Protein AF-A0A397ATD0-F1 (afdb_monomer_lite)

Seque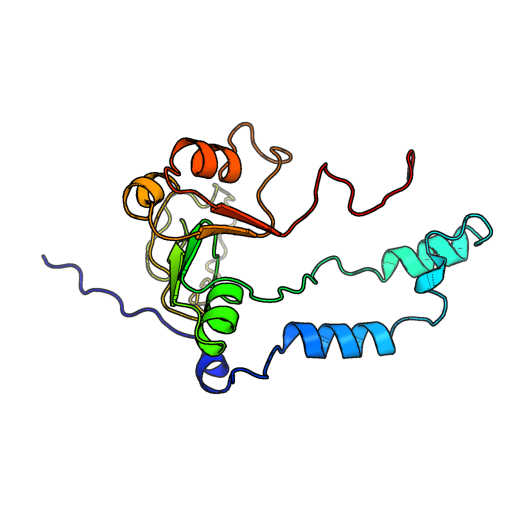nce (190 aa):
MTAAESKPKIFPESAKLTATCNPYLDFYRTFQKSQPKDMARLFDPDLDDDTREELFNLVDDKVAAVRSLLRSIVEIGAGTGYWGRLLQLRGVDVKCFDLHVPGEECDDAGEDDDDDEEVEPERMTWLDVEQGTPEVLSRFKKRTLLLCYPDDYEDSEESMAEACLNNYTGEYVIHIGELFGHTLCLPEPW

Foldseek 3Di:
DDDDPDDAFADPVLVVDALPDDPVVVVVVVLVVPQDPCLVCLVPPPDDPVVNVVSVVSDDPDDDDDDDPDAEEEEEQCQLVSVVSNCVNNNHHYAAEYQDGFPDDDPDPPPPPDPDPPPPPGDHHSDDYHYDALLCQLVVQVGEYEDAQWDDQPPHPDGSVVSNVVNHNHDHYHYHHDDPPDPDDDPDPD

Structure (mmCIF, N/CA/C/O backbone):
data_AF-A0A397ATD0-F1
#
_entry.id   AF-A0A397ATD0-F1
#
loop_
_atom_site.group_PDB
_atom_site.id
_atom_site.type_symbol
_atom_site.label_atom_id
_atom_site.label_alt_id
_atom_site.label_comp_id
_atom_site.label_asym_id
_atom_site.label_entity_id
_atom_site.label_seq_id
_atom_site.pdbx_PDB_ins_code
_atom_site.Cartn_x
_atom_site.Cartn_y
_atom_site.Cartn_z
_atom_site.occupancy
_atom_site.B_iso_or_equiv
_atom_site.auth_seq_id
_atom_site.auth_comp_id
_atom_site.auth_asym_id
_atom_site.auth_atom_id
_atom_site.pdbx_PDB_model_num
ATOM 1 N N . MET A 1 1 ? -9.513 27.167 20.352 1.00 34.16 1 MET A N 1
ATOM 2 C CA . MET A 1 1 ? -9.587 27.442 18.905 1.00 34.16 1 MET A CA 1
ATOM 3 C C . MET A 1 1 ? -9.771 26.097 18.239 1.00 34.16 1 MET A C 1
ATOM 5 O O . MET A 1 1 ? -8.938 25.232 18.450 1.00 34.16 1 MET A O 1
ATOM 9 N N . THR A 1 2 ? -10.907 25.856 17.593 1.00 36.44 2 THR A N 1
ATOM 10 C CA . THR A 1 2 ? -11.120 24.628 16.818 1.00 36.44 2 THR A CA 1
ATOM 11 C C . THR A 1 2 ? -10.290 24.751 15.551 1.00 36.44 2 THR A C 1
ATOM 13 O O . THR A 1 2 ? -10.584 25.633 14.742 1.00 36.44 2 THR A O 1
ATOM 16 N N . ALA A 1 3 ? -9.242 23.936 15.417 1.00 42.19 3 ALA A N 1
ATOM 17 C CA . ALA A 1 3 ? -8.583 23.736 14.134 1.00 42.19 3 ALA A CA 1
ATOM 18 C C . ALA A 1 3 ? -9.684 23.377 13.131 1.00 42.19 3 ALA A C 1
ATOM 20 O O . ALA A 1 3 ? -10.494 22.484 13.387 1.00 42.19 3 ALA A O 1
ATOM 21 N N . ALA A 1 4 ? -9.820 24.169 12.071 1.00 43.19 4 ALA A N 1
ATOM 22 C CA . ALA A 1 4 ? -10.727 23.811 10.999 1.00 43.19 4 ALA A CA 1
ATOM 23 C C . ALA A 1 4 ? -10.200 22.496 10.424 1.00 43.19 4 ALA A C 1
ATOM 25 O O . ALA A 1 4 ? -9.056 22.464 9.986 1.00 43.19 4 ALA A O 1
ATOM 26 N N . GLU A 1 5 ? -11.000 21.427 10.477 1.00 47.88 5 GLU A N 1
ATOM 27 C CA . GLU A 1 5 ? -10.686 20.172 9.795 1.00 47.88 5 GLU A CA 1
ATOM 28 C C . GLU A 1 5 ? -10.412 20.507 8.323 1.00 47.88 5 GLU A C 1
ATOM 30 O O . GLU A 1 5 ? -11.325 20.852 7.560 1.00 47.88 5 GLU A O 1
ATOM 35 N N . SER A 1 6 ? -9.132 20.499 7.951 1.00 58.62 6 SER A N 1
ATOM 36 C CA . SER A 1 6 ? -8.691 20.633 6.572 1.00 58.62 6 SER A CA 1
ATOM 37 C C . SER A 1 6 ? -9.301 19.463 5.814 1.00 58.62 6 SER A C 1
ATOM 39 O O . SER A 1 6 ? -9.011 18.304 6.098 1.00 58.62 6 SER A O 1
ATOM 41 N N . LYS A 1 7 ? -10.233 19.739 4.897 1.00 62.50 7 LYS A N 1
ATOM 42 C CA . LYS A 1 7 ? -10.794 18.672 4.067 1.00 62.50 7 LYS A CA 1
ATOM 43 C C . LYS A 1 7 ? -9.670 18.096 3.202 1.00 62.50 7 LYS A C 1
ATOM 45 O O . LYS A 1 7 ? -8.974 18.891 2.565 1.00 62.50 7 LYS A O 1
ATOM 50 N N . PRO A 1 8 ? -9.546 16.763 3.098 1.00 68.75 8 PRO A N 1
ATOM 51 C CA . PRO A 1 8 ? -8.506 16.143 2.289 1.00 68.75 8 PRO A CA 1
ATOM 52 C C . PRO A 1 8 ? -8.620 16.622 0.838 1.00 68.75 8 PRO A C 1
ATOM 54 O O . PRO A 1 8 ? -9.692 16.570 0.220 1.00 68.75 8 PRO A O 1
ATOM 57 N N . LYS A 1 9 ? -7.510 17.131 0.294 1.00 80.69 9 LYS A N 1
ATOM 58 C CA . LYS A 1 9 ? -7.422 17.589 -1.095 1.00 80.69 9 LYS A CA 1
ATOM 59 C C . LYS A 1 9 ? -7.212 16.380 -2.001 1.00 80.69 9 LYS A C 1
ATOM 61 O O . LYS A 1 9 ? -6.106 15.870 -2.137 1.00 80.69 9 LYS A O 1
ATOM 66 N N . ILE A 1 10 ? -8.303 15.915 -2.609 1.00 85.81 10 ILE A N 1
ATOM 67 C CA . ILE A 1 10 ? -8.297 14.728 -3.469 1.00 85.81 10 ILE A CA 1
ATOM 68 C C . ILE A 1 10 ? -7.919 15.086 -4.911 1.00 85.81 10 ILE A C 1
ATOM 70 O O . ILE A 1 10 ? -8.472 16.037 -5.470 1.00 85.81 10 ILE A O 1
ATOM 74 N N . PHE A 1 11 ? -7.048 14.289 -5.540 1.00 85.12 11 PHE A N 1
ATOM 75 C CA . PHE A 1 11 ? -6.704 14.409 -6.962 1.00 85.12 11 PHE A CA 1
ATOM 76 C C . PHE A 1 11 ? -7.965 14.443 -7.849 1.00 85.12 11 PHE A C 1
ATOM 78 O O . PHE A 1 11 ? -8.796 13.528 -7.762 1.00 85.12 11 PHE A O 1
ATOM 85 N N . PRO A 1 12 ? -8.122 15.424 -8.760 1.00 85.50 12 PRO A N 1
ATOM 86 C CA . PRO A 1 12 ? -9.241 15.465 -9.706 1.00 85.50 12 PRO A CA 1
ATOM 87 C C . PRO A 1 12 ? -9.351 14.200 -10.572 1.00 85.50 12 PRO A C 1
ATOM 89 O O . PRO A 1 12 ? -10.447 13.780 -10.952 1.00 85.50 12 PRO A O 1
ATOM 92 N N . GLU A 1 13 ? -8.220 13.564 -10.871 1.00 85.00 13 GLU A N 1
ATOM 93 C CA . GLU A 1 13 ? -8.097 12.294 -11.587 1.00 85.00 13 GLU A CA 1
ATOM 94 C C . GLU A 1 13 ? -8.828 11.167 -10.860 1.00 85.00 13 GLU A C 1
ATOM 96 O O . GLU A 1 13 ? -9.444 10.317 -11.507 1.00 85.00 13 GLU A O 1
ATOM 101 N N . SER A 1 14 ? -8.838 11.189 -9.524 1.00 84.75 14 SER A N 1
ATOM 102 C CA . SER A 1 14 ? -9.524 10.190 -8.705 1.00 84.75 14 SER A CA 1
ATOM 103 C C . SER A 1 14 ? -11.026 10.130 -9.002 1.00 84.75 14 SER A C 1
ATOM 105 O O . SER A 1 14 ? -11.623 9.047 -8.985 1.00 84.75 14 SER A O 1
ATOM 107 N N . ALA A 1 15 ? -11.647 11.264 -9.348 1.00 85.00 15 ALA A N 1
ATOM 108 C CA . ALA A 1 15 ? -13.060 11.326 -9.724 1.00 85.00 15 ALA A CA 1
ATOM 109 C C . ALA A 1 15 ? -13.357 10.662 -11.082 1.00 85.00 15 ALA A C 1
ATOM 111 O O . ALA A 1 15 ? -14.497 10.280 -11.341 1.00 85.00 15 ALA A O 1
ATOM 112 N N . LYS A 1 16 ? -12.345 10.511 -11.947 1.00 87.75 16 LYS A N 1
ATOM 113 C CA . LYS A 1 16 ? -12.470 9.884 -13.273 1.00 87.75 16 LYS A CA 1
ATOM 114 C C . LYS A 1 16 ? -12.237 8.369 -13.234 1.00 87.75 16 LYS A C 1
ATOM 116 O O . LYS A 1 16 ? -12.547 7.684 -14.208 1.00 87.75 16 LYS A O 1
ATOM 121 N N . LEU A 1 17 ? -11.687 7.841 -12.138 1.00 87.69 17 LEU A N 1
ATOM 122 C CA . LEU A 1 17 ? -11.427 6.412 -11.984 1.00 87.69 17 LEU A CA 1
ATOM 123 C C . LEU A 1 17 ? -12.722 5.620 -11.768 1.00 87.69 17 LEU A C 1
ATOM 125 O O . LEU A 1 17 ? -13.627 6.032 -11.045 1.00 87.69 17 LEU A O 1
ATOM 129 N N . THR A 1 18 ? -12.775 4.429 -12.361 1.00 89.00 18 THR A N 1
ATOM 130 C CA . THR A 1 18 ? -13.861 3.455 -12.186 1.00 89.00 18 THR A CA 1
ATOM 131 C C . THR A 1 18 ? -13.318 2.127 -11.656 1.00 89.00 18 THR A C 1
ATOM 133 O O . THR A 1 18 ? -12.107 1.911 -11.626 1.00 89.00 18 THR A O 1
ATOM 136 N N . ALA A 1 19 ? -14.203 1.196 -11.287 1.00 86.44 19 ALA A N 1
ATOM 137 C CA . ALA A 1 19 ? -13.832 -0.145 -10.819 1.00 86.44 19 ALA A CA 1
ATOM 138 C C . ALA A 1 19 ? -12.942 -0.930 -11.805 1.00 86.44 19 ALA A C 1
ATOM 140 O O . ALA A 1 19 ? -12.187 -1.816 -11.401 1.00 86.44 19 ALA A O 1
ATOM 141 N N . THR A 1 20 ? -13.030 -0.615 -13.101 1.00 85.06 20 THR A N 1
ATOM 142 C CA . THR A 1 20 ? -12.238 -1.246 -14.164 1.00 85.06 20 THR A CA 1
ATOM 143 C C . THR A 1 20 ? -10.977 -0.466 -14.521 1.00 85.06 20 THR A C 1
ATOM 145 O O . THR A 1 20 ? -10.151 -0.982 -15.266 1.00 85.06 20 THR A O 1
ATOM 148 N N . CYS A 1 21 ? -10.802 0.749 -13.997 1.00 81.50 21 CYS A N 1
ATOM 149 C CA . CYS A 1 21 ? -9.596 1.537 -14.217 1.00 81.50 21 CYS A CA 1
ATOM 150 C C . CYS A 1 21 ? -8.451 1.029 -13.330 1.00 81.50 21 CYS A C 1
ATOM 152 O O . CYS A 1 21 ? -8.636 0.714 -12.148 1.00 81.50 21 CYS A O 1
ATOM 154 N N . ASN A 1 22 ? -7.255 0.976 -13.907 1.00 82.25 22 ASN A N 1
ATOM 155 C CA . ASN A 1 22 ? -5.994 0.939 -13.178 1.00 82.25 22 ASN A CA 1
ATOM 156 C C . ASN A 1 22 ? -4.917 1.584 -14.074 1.00 82.25 22 ASN A C 1
ATOM 158 O O . ASN A 1 22 ? -4.266 0.873 -14.837 1.00 82.25 22 ASN A O 1
ATOM 162 N N . PRO A 1 23 ? -4.769 2.924 -14.031 1.00 78.19 23 PRO A N 1
ATOM 163 C CA . PRO A 1 23 ? -3.835 3.643 -14.893 1.00 78.19 23 PRO A CA 1
ATOM 164 C C . PRO A 1 23 ? -2.392 3.142 -14.825 1.00 78.19 23 PRO A C 1
ATOM 166 O O . PRO A 1 23 ? -1.753 3.071 -15.869 1.00 78.19 23 PRO A O 1
ATOM 169 N N . TYR A 1 24 ? -1.887 2.740 -13.650 1.00 72.69 24 TYR A N 1
ATOM 170 C CA . TYR A 1 24 ? -0.527 2.196 -13.557 1.00 72.69 24 TYR A CA 1
ATOM 171 C C . TYR A 1 24 ? -0.422 0.802 -14.170 1.00 72.69 24 TYR A C 1
ATOM 173 O O . TYR A 1 24 ? 0.583 0.492 -14.797 1.00 72.69 24 TYR A O 1
ATOM 181 N N . LEU A 1 25 ? -1.467 -0.027 -14.089 1.00 75.00 25 LEU A N 1
ATOM 182 C CA . LEU A 1 25 ? -1.493 -1.304 -14.807 1.00 75.00 25 LEU A CA 1
ATOM 183 C C . LEU A 1 25 ? -1.577 -1.106 -16.325 1.00 75.00 25 LEU A C 1
ATOM 185 O O . LEU A 1 25 ? -0.969 -1.864 -17.077 1.00 75.00 25 LEU A O 1
ATOM 189 N N . ASP A 1 26 ? -2.337 -0.117 -16.790 1.00 77.75 26 ASP A N 1
ATOM 190 C CA . ASP A 1 26 ? -2.426 0.200 -18.216 1.00 77.75 26 ASP A CA 1
ATOM 191 C C . ASP A 1 26 ? -1.106 0.790 -18.736 1.00 77.75 26 ASP A C 1
ATOM 193 O O . ASP A 1 26 ? -0.646 0.401 -19.815 1.00 77.75 26 ASP A O 1
ATOM 197 N N . PHE A 1 27 ? -0.457 1.648 -17.941 1.00 78.50 27 PHE A N 1
ATOM 198 C CA . PHE A 1 27 ? 0.908 2.110 -18.177 1.00 78.50 27 PHE A CA 1
ATOM 199 C C . PHE A 1 27 ? 1.873 0.930 -18.233 1.00 78.50 27 PHE A C 1
ATOM 201 O O . PHE A 1 27 ? 2.515 0.755 -19.258 1.00 78.50 27 PHE A O 1
ATOM 208 N N . TYR A 1 28 ? 1.902 0.058 -17.223 1.00 71.50 28 TYR A N 1
ATOM 209 C CA . TYR A 1 28 ? 2.770 -1.120 -17.193 1.00 71.50 28 TYR A CA 1
ATOM 210 C C . TYR A 1 28 ? 2.578 -2.015 -18.411 1.00 71.50 28 TYR A C 1
ATOM 212 O O . TYR A 1 28 ? 3.538 -2.391 -19.067 1.00 71.50 28 TYR A O 1
ATOM 220 N N . ARG A 1 29 ? 1.331 -2.321 -18.779 1.00 78.44 29 ARG A N 1
ATOM 221 C CA . ARG A 1 29 ? 1.042 -3.118 -19.981 1.00 78.44 29 ARG A CA 1
ATOM 222 C C . ARG A 1 29 ? 1.532 -2.443 -21.256 1.00 78.44 29 ARG A C 1
ATOM 224 O O . ARG A 1 29 ? 1.845 -3.132 -22.222 1.00 78.44 29 ARG A O 1
ATOM 231 N N . THR A 1 30 ? 1.525 -1.116 -21.297 1.00 80.81 30 THR A N 1
ATOM 232 C CA . THR A 1 30 ? 2.033 -0.337 -22.430 1.00 80.81 30 THR A CA 1
ATOM 233 C C . THR A 1 30 ? 3.559 -0.316 -22.423 1.00 80.81 30 THR A C 1
ATOM 235 O O . THR A 1 30 ? 4.159 -0.619 -23.449 1.00 80.81 30 THR A O 1
ATOM 238 N N . PHE A 1 31 ? 4.166 -0.077 -21.263 1.00 75.56 31 PHE A N 1
ATOM 239 C CA . PHE A 1 31 ? 5.600 -0.130 -21.007 1.00 75.56 31 PHE A CA 1
ATOM 240 C C . PHE A 1 31 ? 6.180 -1.495 -21.387 1.00 75.56 31 PHE A C 1
ATOM 242 O O . PHE A 1 31 ? 7.073 -1.571 -22.219 1.00 75.56 31 PHE A O 1
ATOM 249 N N . GLN A 1 32 ? 5.597 -2.594 -20.904 1.00 71.62 32 GLN A N 1
ATOM 250 C CA . GLN A 1 32 ? 5.997 -3.955 -21.274 1.00 71.62 32 GLN A CA 1
ATOM 251 C C . GLN A 1 32 ? 5.941 -4.205 -22.783 1.00 71.62 32 GLN A C 1
ATOM 253 O O . GLN A 1 32 ? 6.766 -4.936 -23.316 1.00 71.62 32 GLN A O 1
ATOM 258 N N . LYS A 1 33 ? 4.970 -3.614 -23.492 1.00 81.94 33 LYS A N 1
ATOM 259 C CA . LYS A 1 33 ? 4.883 -3.730 -24.956 1.00 81.94 33 LYS A CA 1
ATOM 260 C C . LYS A 1 33 ? 5.931 -2.889 -25.678 1.00 81.94 33 LYS A C 1
ATOM 262 O O . LYS A 1 33 ? 6.262 -3.228 -26.812 1.00 81.94 33 LYS A O 1
ATOM 267 N N . SER A 1 34 ? 6.390 -1.791 -25.076 1.00 80.19 34 SER A N 1
ATOM 268 C CA . SER A 1 34 ? 7.471 -0.968 -25.619 1.00 80.19 34 SER A CA 1
ATOM 269 C C . SER A 1 34 ? 8.861 -1.493 -25.269 1.00 80.19 34 SER A C 1
ATOM 271 O O . SER A 1 34 ? 9.819 -1.063 -25.904 1.00 80.19 34 SER A O 1
ATOM 273 N N . GLN A 1 35 ? 8.979 -2.408 -24.300 1.00 78.44 35 GLN A N 1
ATOM 274 C CA . GLN A 1 35 ? 10.261 -3.004 -23.939 1.00 78.44 35 GLN A CA 1
ATOM 275 C C . GLN A 1 35 ? 10.860 -3.823 -25.096 1.00 78.44 35 GLN A C 1
ATOM 277 O O . GLN A 1 35 ? 10.112 -4.416 -25.888 1.00 78.44 35 GLN A O 1
ATOM 282 N N . PRO A 1 36 ? 12.202 -3.894 -25.199 1.00 82.38 36 PRO A N 1
ATOM 283 C CA . PRO A 1 36 ? 12.871 -4.803 -26.118 1.00 82.38 36 PRO A CA 1
ATOM 284 C C . PRO A 1 36 ? 12.340 -6.227 -25.958 1.00 82.38 36 PRO A C 1
ATOM 286 O O . PRO A 1 36 ? 12.078 -6.693 -24.850 1.00 82.38 36 PRO A O 1
ATOM 289 N N . LYS A 1 37 ? 12.199 -6.954 -27.070 1.00 80.31 37 LYS A N 1
ATOM 290 C CA . LYS A 1 37 ? 11.706 -8.343 -27.038 1.00 80.31 37 LYS A CA 1
ATOM 291 C C . LYS A 1 37 ? 12.601 -9.258 -26.200 1.00 80.31 37 LYS A C 1
ATOM 293 O O . LYS A 1 37 ? 12.106 -10.235 -25.644 1.00 80.31 37 LYS A O 1
ATOM 298 N N . ASP A 1 38 ? 13.880 -8.909 -26.103 1.00 82.69 38 ASP A N 1
ATOM 299 C CA . ASP A 1 38 ? 14.876 -9.632 -25.324 1.00 82.69 38 ASP A CA 1
ATOM 300 C C . ASP A 1 38 ? 14.833 -9.299 -23.826 1.00 82.69 38 ASP A C 1
ATOM 302 O O . ASP A 1 38 ? 15.485 -9.989 -23.059 1.00 82.69 38 ASP A O 1
ATOM 306 N N . MET A 1 39 ? 14.003 -8.349 -23.366 1.00 78.81 39 MET A N 1
ATOM 307 C CA . MET A 1 39 ? 13.852 -8.023 -21.935 1.00 78.81 39 MET A CA 1
ATOM 308 C C . MET A 1 39 ? 13.490 -9.251 -21.082 1.00 78.81 39 MET A C 1
ATOM 310 O O . MET A 1 39 ? 13.953 -9.405 -19.959 1.00 78.81 39 MET A O 1
ATOM 314 N N . ALA A 1 40 ? 12.715 -10.193 -21.633 1.00 76.69 40 ALA A N 1
ATOM 315 C CA . ALA A 1 40 ? 12.392 -11.452 -20.955 1.00 76.69 40 ALA A CA 1
ATOM 316 C C . ALA A 1 40 ? 13.602 -12.395 -20.776 1.00 76.69 40 ALA A C 1
ATOM 318 O O . ALA A 1 40 ? 13.507 -13.373 -20.036 1.00 76.69 40 ALA A O 1
ATOM 319 N N . ARG A 1 41 ? 14.714 -12.124 -21.468 1.00 77.94 41 ARG A N 1
ATOM 320 C CA . ARG A 1 41 ? 15.979 -12.862 -21.402 1.00 77.94 41 ARG A CA 1
ATOM 321 C C . ARG A 1 41 ? 16.994 -12.204 -20.469 1.00 77.94 41 ARG A C 1
ATOM 323 O O . ARG A 1 41 ? 18.101 -12.707 -20.391 1.00 77.94 41 ARG A O 1
ATOM 330 N N . LEU A 1 42 ? 16.653 -11.126 -19.756 1.00 77.44 42 LEU A N 1
ATOM 331 C CA . LEU A 1 42 ? 17.589 -10.421 -18.864 1.00 77.44 42 LEU A CA 1
ATOM 332 C C . LEU A 1 42 ? 18.344 -11.375 -17.913 1.00 77.44 42 LEU A C 1
ATOM 334 O O . LEU A 1 42 ? 19.546 -11.238 -17.705 1.00 77.44 42 LEU A O 1
ATOM 338 N N . PHE A 1 43 ? 17.649 -12.395 -17.404 1.00 71.12 43 PHE A N 1
ATOM 339 C CA . PHE A 1 43 ? 18.203 -13.417 -16.508 1.00 71.12 43 PHE A CA 1
ATOM 340 C C . PHE A 1 43 ? 18.588 -14.733 -17.213 1.00 71.12 43 PHE A C 1
ATOM 342 O O . PHE A 1 43 ? 18.804 -15.748 -16.554 1.00 71.12 43 PHE A O 1
ATOM 349 N N . ASP A 1 44 ? 18.631 -14.752 -18.547 1.00 75.69 44 ASP A N 1
ATOM 350 C CA . ASP A 1 44 ? 19.115 -15.886 -19.336 1.00 75.69 44 ASP A CA 1
ATOM 351 C C . ASP A 1 44 ? 20.645 -15.999 -19.147 1.00 75.69 44 ASP A C 1
ATOM 353 O O . ASP A 1 44 ? 21.372 -15.042 -19.451 1.00 75.69 44 ASP A O 1
ATOM 357 N N . PRO A 1 45 ? 21.161 -17.126 -18.615 1.00 74.81 45 PRO A N 1
ATOM 358 C CA . PRO A 1 45 ? 22.592 -17.290 -18.355 1.00 74.81 45 PRO A CA 1
ATOM 359 C C . PRO A 1 45 ? 23.422 -17.325 -19.643 1.00 74.81 45 PRO A C 1
ATOM 361 O O . PRO A 1 45 ? 24.619 -17.061 -19.597 1.00 74.81 45 PRO A O 1
ATOM 364 N N . ASP A 1 46 ? 22.790 -17.620 -20.782 1.00 84.94 46 ASP A N 1
ATOM 365 C CA . ASP A 1 46 ? 23.438 -17.635 -22.092 1.00 84.94 46 ASP A CA 1
ATOM 366 C C . ASP A 1 46 ? 23.345 -16.270 -22.809 1.00 84.94 46 ASP A C 1
ATOM 368 O O . ASP A 1 46 ? 23.784 -16.142 -23.955 1.00 84.94 46 ASP A O 1
ATOM 372 N N . LEU A 1 47 ? 22.749 -15.247 -22.175 1.00 83.50 47 LEU A N 1
ATOM 373 C CA . LEU A 1 47 ? 22.767 -13.873 -22.682 1.00 83.50 47 LEU A CA 1
ATOM 374 C C . LEU A 1 47 ? 24.174 -13.282 -22.526 1.00 83.50 47 LEU A C 1
ATOM 376 O O . LEU A 1 47 ? 24.820 -13.471 -21.496 1.00 83.50 47 LEU A O 1
ATOM 380 N N . ASP A 1 48 ? 24.660 -12.574 -23.539 1.00 90.75 48 ASP A N 1
ATOM 381 C CA . ASP A 1 48 ? 25.926 -11.854 -23.432 1.00 90.75 48 ASP A CA 1
ATOM 382 C C . ASP A 1 48 ? 25.820 -10.676 -22.454 1.00 90.75 48 ASP A C 1
ATOM 384 O O . ASP A 1 48 ? 24.750 -10.088 -22.272 1.00 90.75 48 ASP A O 1
ATOM 388 N N . ASP A 1 49 ? 26.942 -10.351 -21.813 1.00 84.06 49 ASP A N 1
ATOM 389 C CA . ASP A 1 49 ? 26.988 -9.370 -20.727 1.00 84.06 49 ASP A CA 1
ATOM 390 C C . ASP A 1 49 ? 26.642 -7.951 -21.202 1.00 84.06 49 ASP A C 1
ATOM 392 O O . ASP A 1 49 ? 25.899 -7.261 -20.509 1.00 84.06 49 ASP A O 1
ATOM 396 N N . ASP A 1 50 ? 27.078 -7.557 -22.404 1.00 86.31 50 ASP A N 1
ATOM 397 C CA . ASP A 1 50 ? 26.777 -6.239 -22.985 1.00 86.31 50 ASP A CA 1
ATOM 398 C C . ASP A 1 50 ? 25.259 -6.066 -23.195 1.00 86.31 50 ASP A C 1
ATOM 400 O O . ASP A 1 50 ? 24.662 -5.077 -22.768 1.00 86.31 50 ASP A O 1
ATOM 404 N N . THR A 1 51 ? 24.592 -7.066 -23.788 1.00 83.00 51 THR A N 1
ATOM 405 C CA . THR A 1 51 ? 23.130 -7.048 -23.962 1.00 83.00 51 THR A CA 1
ATOM 406 C C . THR A 1 51 ? 22.405 -7.110 -22.617 1.00 83.00 51 THR A C 1
ATOM 408 O O . THR A 1 51 ? 21.360 -6.478 -22.448 1.00 83.00 51 THR A O 1
ATOM 411 N N . ARG A 1 52 ? 22.934 -7.852 -21.635 1.00 81.00 52 ARG A N 1
ATOM 412 C CA . ARG A 1 52 ? 22.363 -7.891 -20.281 1.00 81.00 52 ARG A CA 1
ATOM 413 C C . ARG A 1 52 ? 22.426 -6.519 -19.617 1.00 81.00 52 ARG A C 1
ATOM 415 O O . ARG A 1 52 ? 21.423 -6.099 -19.050 1.00 81.00 52 ARG A O 1
ATOM 422 N N . GLU A 1 53 ? 23.553 -5.822 -19.716 1.00 77.75 53 GLU A N 1
ATOM 423 C CA . GLU A 1 53 ? 23.738 -4.475 -19.169 1.00 77.75 53 GLU A CA 1
ATOM 424 C C . GLU A 1 53 ? 22.781 -3.466 -19.824 1.00 77.75 53 GLU A C 1
ATOM 426 O O . GLU A 1 53 ? 22.105 -2.704 -19.130 1.00 77.75 53 GLU A O 1
ATOM 431 N N . GLU A 1 54 ? 22.639 -3.499 -21.153 1.00 80.44 54 GLU A N 1
ATOM 432 C CA . GLU A 1 54 ? 21.680 -2.650 -21.871 1.00 80.44 54 GLU A CA 1
ATOM 433 C C . GLU A 1 54 ? 20.229 -2.898 -21.430 1.00 80.44 54 GLU A C 1
ATOM 435 O O . GLU A 1 54 ? 19.465 -1.948 -21.250 1.00 80.44 54 GLU A O 1
ATOM 440 N N . LEU A 1 55 ? 19.836 -4.162 -21.237 1.00 73.94 55 LEU A N 1
ATOM 441 C CA . LEU A 1 55 ? 18.494 -4.517 -20.773 1.00 73.94 55 LEU A CA 1
ATOM 442 C C . LEU A 1 55 ? 18.274 -4.163 -19.297 1.00 73.94 55 LEU A C 1
ATOM 444 O O . LEU A 1 55 ? 17.185 -3.716 -18.944 1.00 73.94 55 LEU A O 1
ATOM 448 N N . PHE A 1 56 ? 19.286 -4.336 -18.445 1.00 69.12 56 PHE A N 1
ATOM 449 C CA . PHE A 1 56 ? 19.204 -4.024 -17.018 1.00 69.12 56 PHE A CA 1
ATOM 450 C C . PHE A 1 56 ? 18.968 -2.526 -16.793 1.00 69.12 56 PHE A C 1
ATOM 452 O O . PHE A 1 56 ? 18.083 -2.143 -16.035 1.00 69.12 56 PHE A O 1
ATOM 459 N N . ASN A 1 57 ? 19.661 -1.678 -17.556 1.00 70.69 57 ASN A N 1
ATOM 460 C CA . ASN A 1 57 ? 19.501 -0.221 -17.522 1.00 70.69 57 ASN A CA 1
ATOM 461 C C . ASN A 1 57 ? 18.111 0.282 -17.975 1.00 70.69 57 ASN A C 1
ATOM 463 O O . ASN A 1 57 ? 17.825 1.475 -17.874 1.00 70.69 57 ASN A O 1
ATOM 467 N N . LEU A 1 58 ? 17.248 -0.595 -18.504 1.00 70.38 58 LEU A N 1
ATOM 468 C CA . LEU A 1 58 ? 15.885 -0.272 -18.947 1.00 70.38 58 LEU A CA 1
ATOM 469 C C . LEU A 1 58 ? 14.795 -0.687 -17.943 1.00 70.38 58 LEU A C 1
ATOM 471 O O . LEU A 1 58 ? 13.615 -0.405 -18.187 1.00 70.38 58 LEU A O 1
ATOM 475 N N . VAL A 1 59 ? 15.150 -1.380 -16.858 1.00 60.31 59 VAL A N 1
ATOM 476 C CA . VAL A 1 59 ? 14.197 -1.803 -15.824 1.00 60.31 59 VAL A CA 1
ATOM 477 C C . VAL A 1 59 ? 13.839 -0.605 -14.932 1.00 60.31 59 VAL A C 1
ATOM 479 O O . VAL A 1 59 ? 14.708 0.147 -14.508 1.00 60.31 59 VAL A O 1
ATOM 482 N N . ASP A 1 60 ? 12.540 -0.408 -14.693 1.00 52.31 60 ASP A N 1
ATOM 483 C CA . ASP A 1 60 ? 11.984 0.569 -13.745 1.00 52.31 60 ASP A CA 1
ATOM 484 C C . ASP A 1 60 ? 11.135 -0.215 -12.731 1.00 52.31 60 ASP A C 1
ATOM 486 O O . ASP A 1 60 ? 10.221 -0.957 -13.115 1.00 52.31 60 ASP A O 1
ATOM 490 N N . ASP A 1 61 ? 11.460 -0.085 -11.445 1.00 47.06 61 ASP A N 1
ATOM 491 C CA . ASP A 1 61 ? 11.086 -1.027 -10.376 1.00 47.06 61 ASP A CA 1
ATOM 492 C C . ASP A 1 61 ? 9.645 -0.878 -9.852 1.00 47.06 61 ASP A C 1
ATOM 494 O O . ASP A 1 61 ? 9.242 -1.491 -8.863 1.00 47.06 61 ASP A O 1
ATOM 498 N N . LYS A 1 62 ? 8.807 -0.064 -10.496 1.00 40.09 62 LYS A N 1
ATOM 499 C CA . LYS A 1 62 ? 7.573 0.442 -9.870 1.00 40.09 62 LYS A CA 1
ATOM 500 C C . LYS A 1 62 ? 6.280 -0.182 -10.381 1.00 40.09 62 LYS A C 1
ATOM 502 O O . LYS A 1 62 ? 5.370 0.557 -10.759 1.00 40.09 62 LYS A O 1
ATOM 507 N N . VAL A 1 63 ? 6.119 -1.514 -10.379 1.00 39.56 63 VAL A N 1
ATOM 508 C CA . VAL A 1 63 ? 4.793 -2.107 -10.671 1.00 39.56 63 VAL A CA 1
ATOM 509 C C . VAL A 1 63 ? 4.460 -3.368 -9.869 1.00 39.56 63 VAL A C 1
ATOM 511 O O . VAL A 1 63 ? 4.946 -4.457 -10.152 1.00 39.56 63 VAL A O 1
ATOM 514 N N . ALA A 1 64 ? 3.461 -3.249 -8.989 1.00 42.88 64 ALA A N 1
ATOM 515 C CA . ALA A 1 64 ? 2.749 -4.376 -8.385 1.00 42.88 64 ALA A CA 1
ATOM 516 C C . ALA A 1 64 ? 1.277 -4.430 -8.834 1.00 42.88 64 ALA A C 1
ATOM 518 O O . ALA A 1 64 ? 0.709 -3.446 -9.306 1.00 42.88 64 ALA A O 1
ATOM 519 N N . ALA A 1 65 ? 0.629 -5.593 -8.705 1.00 36.72 65 ALA A N 1
ATOM 520 C CA . ALA A 1 65 ? -0.789 -5.771 -9.022 1.00 36.72 65 ALA A CA 1
ATOM 521 C C . ALA A 1 65 ? -1.512 -6.584 -7.938 1.00 36.72 65 ALA A C 1
ATOM 523 O O . ALA A 1 65 ? -1.046 -7.640 -7.523 1.00 36.72 65 ALA A O 1
ATOM 524 N N . VAL A 1 66 ? -2.704 -6.126 -7.536 1.00 44.34 66 VAL A N 1
ATOM 525 C CA . VAL A 1 66 ? -3.513 -6.737 -6.465 1.00 44.34 66 VAL A CA 1
ATOM 526 C C . VAL A 1 66 ? -4.822 -7.293 -7.022 1.00 44.34 66 VAL A C 1
ATOM 528 O O . VAL A 1 66 ? -5.524 -6.623 -7.785 1.00 44.34 66 VAL A O 1
ATOM 531 N N . ARG A 1 67 ? -5.197 -8.512 -6.613 1.00 39.56 67 ARG A N 1
ATOM 532 C CA . ARG A 1 67 ? -6.527 -9.102 -6.860 1.00 39.56 67 ARG A CA 1
ATOM 533 C C . ARG A 1 67 ? -7.254 -9.285 -5.526 1.00 39.56 67 ARG A C 1
ATOM 535 O O . ARG A 1 67 ? -6.719 -9.909 -4.619 1.00 39.56 67 ARG A O 1
ATOM 542 N N . SER A 1 68 ? -8.464 -8.734 -5.402 1.00 45.34 68 SER A N 1
ATOM 543 C CA . SER A 1 68 ? -9.203 -8.705 -4.134 1.00 45.34 68 SER A CA 1
ATOM 544 C C . SER A 1 68 ? -9.924 -10.025 -3.828 1.00 45.34 68 SER A C 1
ATOM 546 O O . SER A 1 68 ? -10.662 -10.561 -4.654 1.00 45.34 68 SER A O 1
ATOM 548 N N . LEU A 1 69 ? -9.747 -10.517 -2.598 1.00 50.94 69 LEU A N 1
ATOM 549 C CA . LEU A 1 69 ? -10.550 -11.591 -1.992 1.00 50.94 69 LEU A CA 1
ATOM 550 C C . LEU A 1 69 ? -11.265 -11.137 -0.704 1.00 50.94 69 LEU A C 1
ATOM 552 O O . LEU A 1 69 ? -11.967 -11.931 -0.083 1.00 50.94 69 LEU A O 1
ATOM 556 N N . LEU A 1 70 ? -11.112 -9.872 -0.292 1.00 62.91 70 LEU A N 1
ATOM 557 C CA . LEU A 1 70 ? -11.477 -9.412 1.051 1.00 62.91 70 LEU A CA 1
ATOM 558 C C . LEU A 1 70 ? -12.375 -8.171 1.030 1.00 62.91 70 LEU A C 1
ATOM 560 O O . LEU A 1 70 ? -12.296 -7.338 0.130 1.00 62.91 70 LEU A O 1
ATOM 564 N N . ARG A 1 71 ? -13.276 -8.093 2.019 1.00 73.38 71 ARG A N 1
ATOM 565 C CA . ARG A 1 71 ? -14.368 -7.104 2.085 1.00 73.38 71 ARG A CA 1
ATOM 566 C C . ARG A 1 71 ? -14.037 -5.850 2.898 1.00 73.38 71 ARG A C 1
ATOM 568 O O . ARG A 1 71 ? -14.665 -4.825 2.653 1.00 73.38 71 ARG A O 1
ATOM 575 N N . SER A 1 72 ? -13.101 -5.922 3.850 1.00 91.88 72 SER A N 1
ATOM 576 C CA . SER A 1 72 ? -12.734 -4.793 4.710 1.00 91.88 72 SER A CA 1
ATOM 577 C C . SER A 1 72 ? -11.242 -4.803 5.041 1.00 91.88 72 SER A C 1
ATOM 579 O O . SER A 1 72 ? -10.729 -5.809 5.534 1.00 91.88 72 SER A O 1
ATOM 581 N N . ILE A 1 73 ? -10.562 -3.698 4.745 1.00 93.94 73 ILE A N 1
ATOM 582 C CA . ILE A 1 73 ? -9.106 -3.545 4.819 1.00 93.94 73 ILE A CA 1
ATOM 583 C C . ILE A 1 73 ? -8.748 -2.307 5.653 1.00 93.94 73 ILE A C 1
ATOM 585 O O . ILE A 1 73 ? -9.483 -1.313 5.651 1.00 93.94 73 ILE A O 1
ATOM 589 N N . VAL A 1 74 ? -7.636 -2.390 6.380 1.00 96.12 74 VAL A N 1
ATOM 590 C CA . VAL A 1 74 ? -6.898 -1.251 6.938 1.00 96.12 74 VAL A CA 1
ATOM 591 C C . VAL A 1 74 ? -5.468 -1.280 6.397 1.00 96.12 74 VAL A C 1
ATOM 593 O O . VAL A 1 74 ? -4.856 -2.342 6.379 1.00 96.12 74 VAL A O 1
ATOM 596 N N . GLU A 1 75 ? -4.965 -0.145 5.933 1.00 95.31 75 GLU A N 1
ATOM 597 C CA . GLU A 1 75 ? -3.622 0.044 5.373 1.00 95.31 75 GLU A CA 1
ATOM 598 C C . GLU A 1 75 ? -2.899 1.116 6.197 1.00 95.31 75 GLU A C 1
ATOM 600 O O . GLU A 1 75 ? -3.483 2.172 6.453 1.00 95.31 75 GLU A O 1
ATOM 605 N N . ILE A 1 76 ? -1.670 0.826 6.626 1.00 95.06 76 ILE A N 1
ATOM 606 C CA . ILE A 1 76 ? -0.750 1.778 7.271 1.00 95.06 76 ILE A CA 1
ATOM 607 C C . ILE A 1 76 ? 0.404 2.024 6.299 1.00 95.06 76 ILE A C 1
ATOM 609 O O . ILE A 1 76 ? 0.817 1.087 5.617 1.00 95.06 76 ILE A O 1
ATOM 613 N N . GLY A 1 77 ? 0.890 3.263 6.216 1.00 91.69 77 GLY A N 1
ATOM 614 C CA . GLY A 1 77 ? 1.852 3.653 5.183 1.00 91.69 77 GLY A CA 1
ATOM 615 C C . GLY A 1 77 ? 1.192 3.733 3.806 1.00 91.69 77 GLY A C 1
ATOM 616 O O . GLY A 1 77 ? 1.756 3.307 2.802 1.00 91.69 77 GLY A O 1
ATOM 617 N N . ALA A 1 78 ? -0.056 4.207 3.751 1.00 91.00 78 ALA A N 1
ATOM 618 C CA . ALA A 1 78 ? -0.824 4.262 2.509 1.00 91.00 78 ALA A CA 1
ATOM 619 C C . ALA A 1 78 ? -0.289 5.307 1.507 1.00 91.00 78 ALA A C 1
ATOM 621 O O . ALA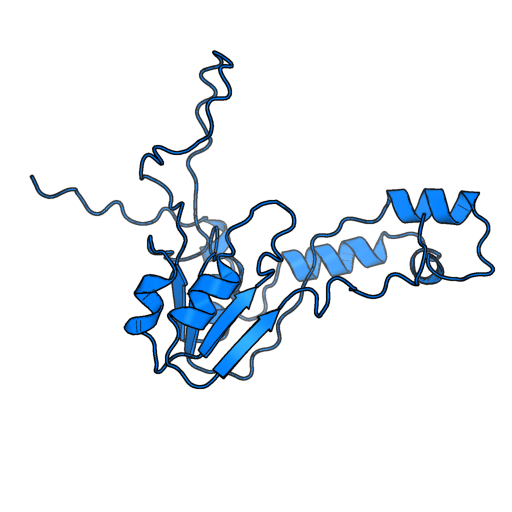 A 1 78 ? -0.749 5.362 0.359 1.00 91.00 78 ALA A O 1
ATOM 622 N N . GLY A 1 79 ? 0.629 6.175 1.938 1.00 89.62 79 GLY A N 1
ATOM 623 C CA . GLY A 1 79 ? 1.111 7.343 1.222 1.00 89.62 79 GLY A CA 1
ATOM 624 C C . GLY A 1 79 ? -0.053 8.228 0.790 1.00 89.62 79 GLY A C 1
ATOM 625 O O . GLY A 1 79 ? -0.912 8.630 1.571 1.00 89.62 79 GLY A O 1
ATOM 626 N N . THR A 1 80 ? -0.153 8.465 -0.517 1.00 88.50 80 THR A N 1
ATOM 627 C CA . THR A 1 80 ? -1.278 9.217 -1.099 1.00 88.50 80 THR A CA 1
ATOM 628 C C . THR A 1 80 ? -2.568 8.392 -1.229 1.00 88.50 80 THR A C 1
ATOM 630 O O . THR A 1 80 ? -3.598 8.919 -1.653 1.00 88.50 80 THR A O 1
ATOM 633 N N . GLY A 1 81 ? -2.545 7.096 -0.904 1.00 89.75 81 GLY A N 1
ATOM 634 C CA . GLY A 1 81 ? -3.708 6.209 -0.869 1.00 89.75 81 GLY A CA 1
ATOM 635 C C . GLY A 1 81 ? -4.141 5.636 -2.224 1.00 89.75 81 GLY A C 1
ATOM 636 O O . GLY A 1 81 ? -5.279 5.199 -2.391 1.00 89.75 81 GLY A O 1
ATOM 637 N N . TYR A 1 82 ? -3.275 5.613 -3.237 1.00 89.06 82 TYR A N 1
ATOM 638 C CA . TYR A 1 82 ? -3.650 5.111 -4.567 1.00 89.06 82 TYR A CA 1
ATOM 639 C C . TYR A 1 82 ? -4.290 3.705 -4.538 1.00 89.06 82 TYR A C 1
ATOM 641 O O . TYR A 1 82 ? -5.357 3.483 -5.127 1.00 89.06 82 TYR A O 1
ATOM 649 N N . TRP A 1 83 ? -3.682 2.764 -3.806 1.00 87.19 83 TRP A N 1
ATOM 650 C CA . TRP A 1 83 ? -4.187 1.395 -3.660 1.00 87.19 83 TRP A CA 1
ATOM 651 C C . TRP A 1 83 ? -5.533 1.348 -2.949 1.00 87.19 83 TRP A C 1
ATOM 653 O O . TRP A 1 83 ? -6.471 0.718 -3.454 1.00 87.19 83 TRP A O 1
ATOM 663 N N . GLY A 1 84 ? -5.667 2.092 -1.849 1.00 90.38 84 GLY A N 1
ATOM 664 C CA . GLY A 1 84 ? -6.938 2.306 -1.169 1.00 90.38 84 GLY A CA 1
ATOM 665 C C . GLY A 1 84 ? -8.036 2.764 -2.129 1.00 90.38 84 GLY A C 1
ATOM 666 O O . GLY A 1 84 ? -9.115 2.167 -2.176 1.00 90.38 84 GLY A O 1
ATOM 667 N N . ARG A 1 85 ? -7.763 3.748 -2.994 1.00 90.75 85 ARG A N 1
ATOM 668 C CA . ARG A 1 85 ? -8.750 4.228 -3.974 1.00 90.75 85 ARG A CA 1
ATOM 669 C C . ARG A 1 85 ? -9.165 3.137 -4.960 1.00 90.75 85 ARG A C 1
ATOM 671 O O . ARG A 1 85 ? -10.357 2.971 -5.232 1.00 90.75 85 ARG A O 1
ATOM 678 N N . LEU A 1 86 ? -8.212 2.368 -5.485 1.00 89.69 86 LEU A N 1
ATOM 679 C CA . LEU A 1 86 ? -8.503 1.258 -6.394 1.00 89.69 86 LEU A CA 1
ATOM 680 C C . LEU A 1 86 ? -9.334 0.150 -5.728 1.00 89.69 86 LEU A C 1
ATOM 682 O O . LEU A 1 86 ? -10.223 -0.418 -6.374 1.00 89.69 86 LEU A O 1
ATOM 686 N N . LEU A 1 87 ? -9.065 -0.161 -4.461 1.00 89.25 87 LEU A N 1
ATOM 687 C CA . LEU A 1 87 ? -9.822 -1.135 -3.673 1.00 89.25 87 LEU A CA 1
ATOM 688 C C . LEU A 1 87 ? -11.239 -0.625 -3.375 1.00 89.25 87 LEU A C 1
ATOM 690 O O . LEU A 1 87 ? -12.212 -1.352 -3.597 1.00 89.25 87 LEU A O 1
ATOM 694 N N . GLN A 1 88 ? -11.373 0.643 -2.979 1.00 91.25 88 GLN A N 1
ATOM 695 C CA . GLN A 1 88 ? -12.657 1.300 -2.726 1.00 91.25 88 GLN A CA 1
ATOM 696 C C . GLN A 1 88 ? -13.564 1.266 -3.961 1.00 91.25 88 GLN A C 1
ATOM 698 O O . GLN A 1 88 ? -14.735 0.893 -3.870 1.00 91.25 88 GLN A O 1
ATOM 703 N N . LEU A 1 89 ? -13.019 1.576 -5.143 1.00 88.38 89 LEU A N 1
ATOM 704 C CA . LEU A 1 89 ? -13.752 1.507 -6.413 1.00 88.38 89 LEU A CA 1
ATOM 705 C C . LEU A 1 89 ? -14.224 0.086 -6.759 1.00 88.38 89 LEU A C 1
ATOM 707 O O . LEU A 1 89 ? -15.181 -0.072 -7.512 1.00 88.38 89 LEU A O 1
ATOM 711 N N . ARG A 1 90 ? -13.584 -0.948 -6.198 1.00 89.00 90 ARG A N 1
ATOM 712 C CA . ARG A 1 90 ? -13.965 -2.365 -6.338 1.00 89.00 90 ARG A CA 1
ATOM 713 C C . ARG A 1 90 ? -14.893 -2.850 -5.217 1.00 89.00 90 ARG A C 1
ATOM 715 O O . ARG A 1 90 ? -15.154 -4.047 -5.119 1.00 89.00 90 ARG A O 1
ATOM 722 N N . GLY A 1 91 ? -15.418 -1.933 -4.405 1.00 89.44 91 GLY A N 1
ATOM 723 C CA . GLY A 1 91 ? -16.384 -2.221 -3.345 1.00 89.44 91 GLY A CA 1
ATOM 724 C C . GLY A 1 91 ? -15.764 -2.751 -2.053 1.00 89.44 91 GLY A C 1
ATOM 725 O O . GLY A 1 91 ? -16.485 -3.310 -1.228 1.00 89.44 91 GLY A O 1
ATOM 726 N N . VAL A 1 92 ? -14.448 -2.605 -1.877 1.00 90.94 92 VAL A N 1
ATOM 727 C CA . VAL A 1 92 ? -13.773 -2.924 -0.615 1.00 90.94 92 VAL A CA 1
ATOM 728 C C . VAL A 1 92 ? -13.921 -1.742 0.341 1.00 90.94 92 VAL A C 1
ATOM 730 O O . VAL A 1 92 ? -13.668 -0.598 -0.029 1.00 90.94 92 VAL A O 1
ATOM 733 N N . ASP A 1 93 ? -14.318 -2.012 1.580 1.00 93.38 93 ASP A N 1
ATOM 734 C CA . ASP A 1 93 ? -14.309 -1.015 2.649 1.00 93.38 93 ASP A CA 1
ATOM 735 C C . ASP A 1 93 ? -12.870 -0.841 3.159 1.00 93.38 93 ASP A C 1
ATOM 737 O O . ASP A 1 93 ? -12.367 -1.698 3.883 1.00 93.38 93 ASP A O 1
ATOM 741 N N . VAL A 1 94 ? -12.194 0.238 2.768 1.00 94.12 94 VAL A N 1
ATOM 742 C CA . VAL A 1 94 ? -10.788 0.493 3.113 1.00 94.12 94 VAL A CA 1
ATOM 743 C C . VAL A 1 94 ? -10.641 1.693 4.047 1.00 94.12 94 VAL A C 1
ATOM 745 O O . VAL A 1 94 ? -11.358 2.687 3.913 1.00 94.12 94 VAL A O 1
ATOM 748 N N . LYS A 1 95 ? -9.703 1.589 4.989 1.00 96.12 95 LYS A N 1
ATOM 749 C CA . LYS A 1 95 ? -9.212 2.697 5.810 1.00 96.12 95 LYS A CA 1
ATOM 750 C C . LYS A 1 95 ? -7.707 2.826 5.619 1.00 96.12 95 LYS A C 1
ATOM 752 O O . LYS A 1 95 ? -7.003 1.847 5.836 1.00 96.12 95 LYS A O 1
ATOM 757 N N . CYS A 1 96 ? -7.256 3.997 5.191 1.00 95.44 96 CYS A N 1
ATOM 758 C CA . CYS A 1 96 ? -5.858 4.275 4.885 1.00 95.44 96 CYS A CA 1
ATOM 759 C C . CYS A 1 96 ? -5.316 5.265 5.911 1.00 95.44 96 CYS A C 1
ATOM 761 O O . CYS A 1 96 ? -5.958 6.289 6.157 1.00 95.44 96 CYS A O 1
ATOM 763 N N . PHE A 1 97 ? -4.155 4.947 6.471 1.00 95.25 97 PHE A N 1
ATOM 764 C CA . PHE A 1 97 ? -3.414 5.821 7.364 1.00 95.25 97 PHE A CA 1
ATOM 765 C C . PHE A 1 97 ? -2.007 6.050 6.837 1.00 95.25 97 PHE A C 1
ATOM 767 O O . PHE A 1 97 ? -1.397 5.135 6.277 1.00 95.25 97 PHE A O 1
ATOM 774 N N . ASP A 1 98 ? -1.500 7.254 7.049 1.00 92.25 98 ASP A N 1
ATOM 775 C CA . ASP A 1 98 ? -0.105 7.592 6.800 1.00 92.25 98 ASP A CA 1
ATOM 776 C C . ASP A 1 98 ? 0.410 8.560 7.871 1.00 92.25 98 ASP A C 1
ATOM 778 O O . ASP A 1 98 ? -0.377 9.298 8.469 1.00 92.25 98 ASP A O 1
ATOM 782 N N . LEU A 1 99 ? 1.719 8.553 8.126 1.00 88.25 99 LEU A N 1
ATOM 783 C CA . LEU A 1 99 ? 2.343 9.512 9.036 1.00 88.25 99 LEU A CA 1
ATOM 784 C C . LEU A 1 99 ? 2.294 10.927 8.440 1.00 88.25 99 LEU A C 1
ATOM 786 O O . LEU A 1 99 ? 2.021 11.890 9.157 1.00 88.25 99 LEU A O 1
ATOM 790 N N . HIS A 1 100 ? 2.496 11.038 7.123 1.00 83.31 100 HIS A N 1
ATOM 791 C CA . HIS A 1 100 ? 2.618 12.307 6.416 1.00 83.31 100 HIS A CA 1
ATOM 792 C C . HIS A 1 100 ? 1.398 12.560 5.526 1.00 83.31 100 HIS A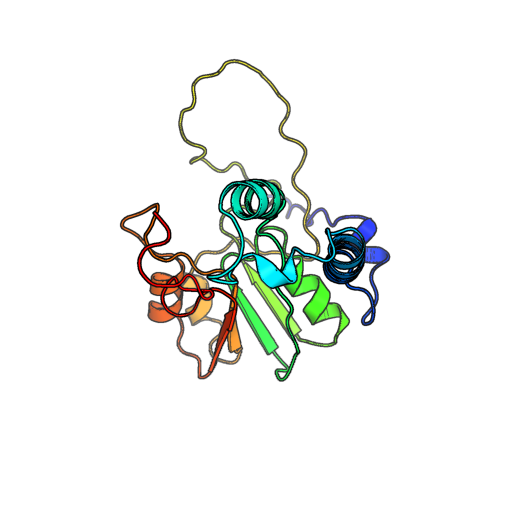 C 1
ATOM 794 O O . HIS A 1 100 ? 1.350 12.171 4.356 1.00 83.31 100 HIS A O 1
ATOM 800 N N . VAL A 1 101 ? 0.403 13.266 6.064 1.00 79.94 101 VAL A N 1
ATOM 801 C CA . VAL A 1 101 ? -0.788 13.685 5.309 1.00 79.94 101 VAL A CA 1
ATOM 802 C C . VAL A 1 101 ? -0.690 15.142 4.845 1.00 79.94 101 VAL A C 1
ATOM 804 O O . VAL A 1 101 ? -0.044 15.961 5.499 1.00 79.94 101 VAL A O 1
ATOM 807 N N . PRO A 1 102 ? -1.337 15.519 3.726 1.00 69.62 102 PRO A N 1
ATOM 808 C CA . PRO A 1 102 ? -1.314 16.903 3.278 1.00 69.62 102 PRO A CA 1
ATOM 809 C C . PRO A 1 102 ? -1.936 17.899 4.259 1.00 69.62 102 PRO A C 1
ATOM 811 O O . PRO A 1 102 ? -3.073 17.719 4.699 1.00 69.62 102 PRO A O 1
ATOM 814 N N . GLY A 1 103 ? -1.248 19.021 4.473 1.00 60.78 103 GLY A N 1
ATOM 815 C CA . GLY A 1 103 ? -1.762 20.157 5.240 1.00 60.78 103 GLY A CA 1
ATOM 816 C C . GLY A 1 103 ? -1.414 20.147 6.728 1.00 60.78 103 GLY A C 1
ATOM 817 O O . GLY A 1 103 ? -1.898 21.025 7.440 1.00 60.78 103 GLY A O 1
ATOM 818 N N . GLU A 1 104 ? -0.579 19.211 7.180 1.00 56.84 104 GLU A N 1
ATOM 819 C CA . GLU A 1 104 ? 0.059 19.271 8.495 1.00 56.84 104 GLU A CA 1
ATOM 820 C C . GLU A 1 104 ? 1.573 19.451 8.335 1.00 56.84 104 GLU A C 1
ATOM 822 O O . GLU A 1 104 ? 2.208 18.769 7.529 1.00 56.84 104 GLU A O 1
ATOM 827 N N . GLU A 1 105 ? 2.131 20.420 9.066 1.00 48.53 105 GLU A N 1
ATOM 828 C CA . GLU A 1 105 ? 3.575 20.644 9.155 1.00 48.53 105 GLU A CA 1
ATOM 829 C C . GLU A 1 105 ? 4.198 19.396 9.790 1.00 48.53 105 GLU A C 1
ATOM 831 O O . GLU A 1 105 ? 3.865 19.021 10.913 1.00 48.53 105 GLU A O 1
ATOM 836 N N . CYS A 1 106 ? 5.035 18.692 9.032 1.00 46.06 106 CYS A N 1
ATOM 837 C CA . CYS A 1 106 ? 5.820 17.589 9.562 1.00 46.06 106 CYS A CA 1
ATOM 838 C C . CYS A 1 106 ? 7.105 18.203 10.124 1.00 46.06 106 CYS A C 1
ATOM 840 O O . CYS A 1 106 ? 7.934 18.661 9.344 1.00 46.06 106 CYS A O 1
ATOM 842 N N . ASP A 1 107 ? 7.269 18.203 11.447 1.00 41.31 107 ASP A N 1
ATOM 843 C CA . ASP A 1 107 ? 8.456 18.728 12.148 1.00 41.31 107 ASP A CA 1
ATOM 844 C C . ASP A 1 107 ? 9.750 17.912 11.894 1.00 41.31 107 ASP A C 1
ATOM 846 O O . ASP A 1 107 ? 10.759 18.154 12.546 1.00 41.31 107 ASP A O 1
ATOM 850 N N . ASP A 1 108 ? 9.730 16.933 10.981 1.00 40.69 108 ASP A N 1
ATOM 851 C CA . ASP A 1 108 ? 10.792 15.925 10.824 1.00 40.69 108 ASP A CA 1
ATOM 852 C C . ASP A 1 108 ? 11.196 15.693 9.355 1.00 40.69 108 ASP A C 1
ATOM 854 O O . ASP A 1 108 ? 11.623 14.608 8.961 1.00 40.69 108 ASP A O 1
ATOM 858 N N . ALA A 1 109 ? 11.038 16.711 8.501 1.00 41.28 109 ALA A N 1
ATOM 859 C CA . ALA A 1 109 ? 11.845 16.764 7.287 1.00 41.28 109 ALA A CA 1
ATOM 860 C C . ALA A 1 109 ? 13.280 17.041 7.745 1.00 41.28 109 ALA A C 1
ATOM 862 O O . ALA A 1 109 ? 13.542 18.105 8.305 1.00 41.28 109 ALA A O 1
ATOM 863 N N . GLY A 1 110 ? 14.161 16.050 7.590 1.00 38.28 110 GLY A N 1
ATOM 864 C CA . GLY A 1 110 ? 15.567 16.152 7.965 1.00 38.28 110 GLY A CA 1
ATOM 865 C C . GLY A 1 110 ? 16.172 17.486 7.531 1.00 38.28 110 GLY A C 1
ATOM 866 O O . GLY A 1 110 ? 15.859 17.994 6.456 1.00 38.28 110 GLY A O 1
ATOM 867 N N . GLU A 1 111 ? 16.999 18.049 8.411 1.00 38.09 111 GLU A N 1
ATOM 868 C CA . GLU A 1 111 ? 17.788 19.260 8.186 1.00 38.09 111 GLU A CA 1
ATOM 869 C C . GLU A 1 111 ? 18.739 19.071 6.987 1.00 38.09 111 GLU A C 1
ATOM 871 O O . GLU A 1 111 ? 19.927 18.812 7.161 1.00 38.09 111 GLU A O 1
ATOM 876 N N . ASP A 1 112 ? 18.226 19.206 5.767 1.00 38.75 112 ASP A N 1
ATOM 877 C CA . ASP A 1 112 ? 19.023 19.584 4.609 1.00 38.75 112 ASP A CA 1
ATOM 878 C C . ASP A 1 112 ? 18.856 21.102 4.440 1.00 38.75 112 ASP A C 1
ATOM 880 O O . ASP A 1 112 ? 17.891 21.599 3.859 1.00 38.75 112 ASP A O 1
ATOM 884 N N . ASP A 1 113 ? 19.792 21.837 5.051 1.00 40.06 113 ASP A N 1
ATOM 885 C CA . ASP A 1 113 ? 20.023 23.277 4.886 1.00 40.06 113 ASP A CA 1
ATOM 886 C C . ASP A 1 113 ? 20.364 23.595 3.411 1.00 40.06 113 ASP A C 1
ATOM 888 O O . ASP A 1 113 ? 21.526 23.820 3.068 1.00 40.06 113 ASP A O 1
ATOM 892 N N . ASP A 1 114 ? 19.363 23.650 2.534 1.00 41.19 114 ASP A N 1
ATOM 893 C CA . ASP A 1 114 ? 19.461 24.353 1.254 1.00 41.19 114 ASP A CA 1
ATOM 894 C C . ASP A 1 114 ? 18.331 25.393 1.147 1.00 41.19 114 ASP A C 1
ATOM 896 O O . ASP A 1 114 ? 17.145 25.093 1.024 1.00 41.19 114 ASP A O 1
ATOM 900 N N . ASP A 1 115 ? 18.758 26.654 1.245 1.00 42.16 115 ASP A N 1
ATOM 901 C CA . ASP A 1 115 ? 18.021 27.926 1.264 1.00 42.16 115 ASP A CA 1
ATOM 902 C C . ASP A 1 115 ? 17.313 28.245 -0.083 1.00 42.16 115 ASP A C 1
ATOM 904 O O . ASP A 1 115 ? 17.436 29.347 -0.623 1.00 42.16 115 ASP A O 1
ATOM 908 N N . ASP A 1 116 ? 16.563 27.301 -0.654 1.00 43.22 116 ASP A N 1
ATOM 909 C CA . ASP A 1 116 ? 15.644 27.564 -1.765 1.00 43.22 116 ASP A CA 1
ATOM 910 C C . ASP A 1 116 ? 14.197 27.390 -1.273 1.00 43.22 116 ASP A C 1
ATOM 912 O O . ASP A 1 116 ? 13.735 26.286 -0.997 1.00 43.22 116 ASP A O 1
ATOM 916 N N . GLU A 1 117 ? 13.452 28.503 -1.177 1.00 43.56 117 GLU A N 1
ATOM 917 C CA . GLU A 1 117 ? 11.990 28.550 -0.981 1.00 43.56 117 GLU A CA 1
ATOM 918 C C . GLU A 1 117 ? 11.257 27.947 -2.209 1.00 43.56 117 GLU A C 1
ATOM 920 O O . GLU A 1 117 ? 10.415 28.587 -2.853 1.00 43.56 117 GLU A O 1
ATOM 925 N N . GLU A 1 118 ? 11.568 26.705 -2.585 1.00 45.84 118 GLU A N 1
ATOM 926 C CA . GLU A 1 118 ? 10.706 25.922 -3.453 1.00 45.84 118 GLU A CA 1
ATOM 927 C C . GLU A 1 118 ? 9.437 25.622 -2.659 1.00 45.84 118 GLU A C 1
ATOM 929 O O . GLU A 1 118 ? 9.417 24.831 -1.721 1.00 45.84 118 GLU A O 1
ATOM 934 N N . VAL A 1 119 ? 8.356 26.318 -3.012 1.00 47.38 119 VAL A N 1
ATOM 935 C CA . VAL A 1 119 ? 7.018 26.028 -2.498 1.00 47.38 119 VAL A CA 1
ATOM 936 C C . VAL A 1 119 ? 6.729 24.559 -2.803 1.00 47.38 119 VAL A C 1
ATOM 938 O O . VAL A 1 119 ? 6.386 24.239 -3.946 1.00 47.38 119 VAL A O 1
ATOM 941 N N . GLU A 1 120 ? 6.886 23.678 -1.805 1.00 52.03 120 GLU A N 1
ATOM 942 C CA . GLU A 1 120 ? 6.584 22.256 -1.965 1.00 52.03 120 GLU A CA 1
ATOM 943 C C . GLU A 1 120 ? 5.177 22.146 -2.565 1.00 52.03 120 GLU A C 1
ATOM 945 O O . GLU A 1 120 ? 4.226 22.752 -2.043 1.00 52.03 120 GLU A O 1
ATOM 950 N N . PRO A 1 121 ? 5.018 21.433 -3.695 1.00 55.75 121 PRO A N 1
ATOM 951 C CA . PRO A 1 121 ? 3.726 21.310 -4.333 1.00 55.75 121 PRO A CA 1
ATOM 952 C C . PRO A 1 121 ? 2.741 20.741 -3.319 1.00 55.75 121 PRO A C 1
ATOM 954 O O . PRO A 1 121 ? 2.995 19.726 -2.673 1.00 55.75 121 PRO A O 1
ATOM 957 N N . GLU A 1 122 ? 1.607 21.422 -3.181 1.00 65.56 122 GLU A N 1
ATOM 958 C CA . GLU A 1 122 ? 0.587 21.071 -2.206 1.00 65.56 122 GLU A CA 1
ATOM 959 C C . GLU A 1 122 ? 0.207 19.589 -2.353 1.00 65.56 122 GLU A C 1
ATOM 961 O O . GLU A 1 122 ? -0.337 19.175 -3.381 1.00 65.56 122 GLU A O 1
ATOM 966 N N . ARG A 1 123 ? 0.548 18.771 -1.347 1.00 70.25 123 ARG A N 1
ATOM 967 C CA . ARG A 1 123 ? 0.362 17.318 -1.426 1.00 70.25 123 ARG A CA 1
ATOM 968 C C . ARG A 1 123 ? -1.136 17.005 -1.581 1.00 70.25 123 ARG A C 1
ATOM 970 O O . ARG A 1 123 ? -1.996 17.612 -0.949 1.00 70.25 123 ARG A O 1
ATOM 977 N N . MET A 1 124 ? -1.479 16.067 -2.457 1.00 82.50 124 MET A N 1
ATOM 978 C CA . MET A 1 124 ? -2.861 15.632 -2.696 1.00 82.50 124 MET A CA 1
ATOM 979 C C . MET A 1 124 ? -2.958 14.118 -2.514 1.00 82.50 124 MET A C 1
ATOM 981 O O . MET A 1 124 ? -1.968 13.401 -2.660 1.00 82.50 124 MET A O 1
ATOM 985 N N . THR A 1 125 ? -4.152 13.613 -2.214 1.00 89.06 125 THR A N 1
ATOM 986 C CA . THR A 1 125 ? -4.399 12.176 -2.008 1.00 89.06 125 THR A CA 1
ATOM 987 C C . THR A 1 125 ? -5.411 11.617 -3.011 1.00 89.06 125 THR A C 1
ATOM 989 O O . THR A 1 125 ? -6.169 12.340 -3.657 1.00 89.06 125 THR A O 1
ATOM 992 N N . TRP A 1 126 ? -5.434 10.299 -3.204 1.00 89.75 126 TRP A N 1
ATOM 993 C CA . TRP A 1 126 ? -6.368 9.614 -4.107 1.00 89.75 126 TRP A CA 1
ATOM 994 C C . TRP A 1 126 ? -7.705 9.281 -3.438 1.00 89.75 126 TRP A C 1
ATOM 996 O O . TRP A 1 126 ? -8.720 9.131 -4.124 1.00 89.75 126 TRP A O 1
ATOM 1006 N N . LEU A 1 127 ? -7.714 9.173 -2.113 1.00 91.25 127 LEU A N 1
ATOM 1007 C CA . LEU A 1 127 ? -8.886 9.078 -1.247 1.00 91.25 127 LEU A CA 1
ATOM 1008 C C . LEU A 1 127 ? -8.575 9.743 0.099 1.00 91.25 127 LEU A C 1
ATOM 1010 O O . LEU A 1 127 ? -7.496 10.293 0.298 1.00 91.25 127 LEU A O 1
ATOM 1014 N N . ASP A 1 128 ? -9.538 9.688 1.008 1.00 92.62 128 ASP A N 1
ATOM 1015 C CA . ASP A 1 128 ? -9.345 10.087 2.396 1.00 92.62 128 ASP A CA 1
ATOM 1016 C C . ASP A 1 128 ? -8.279 9.201 3.071 1.00 92.62 128 ASP A C 1
ATOM 1018 O O . ASP A 1 128 ? -8.498 7.999 3.256 1.00 92.62 128 ASP A O 1
ATOM 1022 N N . VAL A 1 129 ? -7.120 9.794 3.365 1.00 92.19 129 VAL A N 1
ATOM 1023 C CA . VAL A 1 129 ? -6.021 9.185 4.123 1.00 92.19 129 VAL A CA 1
ATOM 1024 C C . VAL A 1 129 ? -5.941 9.943 5.436 1.00 92.19 129 VAL A C 1
ATOM 1026 O O . VAL A 1 129 ? -5.758 11.159 5.442 1.00 92.19 129 VAL A O 1
ATOM 1029 N N . GLU A 1 130 ? -6.139 9.228 6.534 1.00 93.31 130 GLU A N 1
ATOM 1030 C CA . GLU A 1 130 ? -6.114 9.801 7.876 1.00 93.31 130 GLU A CA 1
ATOM 1031 C C . GLU A 1 130 ? -4.675 9.797 8.408 1.00 93.31 130 GLU A C 1
ATOM 1033 O O . GLU A 1 130 ? -3.909 8.876 8.128 1.00 93.31 130 GLU A O 1
ATOM 1038 N N . GLN A 1 131 ? -4.295 10.796 9.204 1.00 92.31 131 GLN A N 1
ATOM 1039 C CA . GLN A 1 131 ? -3.000 10.746 9.879 1.00 92.31 131 GLN A CA 1
ATOM 1040 C C . GLN A 1 131 ? -3.001 9.598 10.891 1.00 92.31 131 GLN A C 1
ATOM 1042 O O . GLN A 1 131 ? -3.944 9.444 11.679 1.00 92.31 131 GLN A O 1
ATOM 1047 N N . GLY A 1 132 ? -1.954 8.782 10.889 1.00 92.94 132 GLY A N 1
ATOM 1048 C CA . GLY A 1 132 ? -1.845 7.711 11.863 1.00 92.94 132 GLY A CA 1
ATOM 1049 C C . GLY A 1 132 ? -0.589 6.870 11.736 1.00 92.94 132 GLY A C 1
ATOM 1050 O O . GLY A 1 132 ? -0.069 6.630 10.652 1.00 92.94 132 GLY A O 1
ATOM 1051 N N . THR A 1 133 ? -0.165 6.375 12.888 1.00 93.75 133 THR A N 1
ATOM 1052 C CA . THR A 1 133 ? 0.949 5.450 13.090 1.00 93.75 133 THR A CA 1
ATOM 1053 C C . THR A 1 133 ? 0.415 4.046 13.432 1.00 93.75 133 THR A C 1
ATOM 1055 O O . THR A 1 133 ? -0.799 3.882 13.629 1.00 93.75 133 THR A O 1
ATOM 1058 N N . PRO A 1 134 ? 1.263 3.004 13.517 1.00 96.44 134 PRO A N 1
ATOM 1059 C CA . PRO A 1 134 ? 0.839 1.626 13.795 1.00 96.44 134 PRO A CA 1
ATOM 1060 C C . PRO A 1 134 ? -0.116 1.432 14.992 1.00 96.44 134 PRO A C 1
ATOM 1062 O O . PRO A 1 134 ? -0.956 0.530 14.983 1.00 96.44 134 PRO A O 1
ATOM 1065 N N . GLU A 1 135 ? -0.074 2.300 16.001 1.00 96.06 135 GLU A N 1
ATOM 1066 C CA . GLU A 1 135 ? -0.914 2.265 17.207 1.00 96.06 135 GLU A CA 1
ATOM 1067 C C . GLU A 1 135 ? -2.421 2.313 16.903 1.00 96.06 135 GLU A C 1
ATOM 1069 O O . GLU A 1 135 ? -3.245 1.783 17.669 1.00 96.06 135 GLU A O 1
ATOM 1074 N N . VAL A 1 136 ? -2.820 2.915 15.774 1.00 96.31 136 VAL A N 1
ATOM 1075 C CA . VAL A 1 136 ? -4.234 2.987 15.374 1.00 96.31 136 VAL A CA 1
ATOM 1076 C C . VAL A 1 136 ? -4.828 1.598 15.119 1.00 96.31 136 VAL A C 1
ATOM 1078 O O . VAL A 1 136 ? -6.037 1.409 15.295 1.00 96.31 136 VAL A O 1
ATOM 1081 N N . LEU A 1 137 ? -4.000 0.599 14.781 1.00 96.50 137 LEU A N 1
ATOM 1082 C CA . LEU A 1 137 ? -4.424 -0.769 14.457 1.00 96.50 137 LEU A CA 1
ATOM 1083 C C . LEU A 1 137 ? -5.150 -1.472 15.603 1.00 96.50 137 LEU A C 1
ATOM 1085 O O . LEU A 1 137 ? -6.036 -2.298 15.353 1.00 96.50 137 LEU A O 1
ATOM 1089 N N . SER A 1 138 ? -4.881 -1.076 16.849 1.00 93.94 138 SER A N 1
ATOM 1090 C CA . SER A 1 138 ? -5.611 -1.540 18.037 1.00 93.94 138 SER A CA 1
ATOM 1091 C C . SER A 1 138 ? -7.137 -1.348 17.921 1.00 93.94 138 SER A C 1
ATOM 1093 O O . SER A 1 138 ? -7.921 -2.115 18.490 1.00 93.94 138 SER A O 1
ATOM 1095 N N . ARG A 1 139 ? -7.586 -0.363 17.128 1.00 95.06 139 ARG A N 1
ATOM 1096 C CA . ARG A 1 139 ? -9.003 -0.035 16.885 1.00 95.06 139 ARG A CA 1
ATOM 1097 C C . ARG A 1 139 ? -9.615 -0.823 15.719 1.00 95.06 139 ARG A C 1
ATOM 1099 O O . ARG A 1 139 ? -10.841 -0.880 15.601 1.00 95.06 139 ARG A O 1
ATOM 1106 N N . PHE A 1 140 ? -8.798 -1.472 14.885 1.00 94.50 140 PHE A N 1
ATOM 1107 C CA . PHE A 1 140 ? -9.205 -2.061 13.601 1.00 94.50 140 PHE A CA 1
ATOM 1108 C C . PHE A 1 140 ? -9.136 -3.594 13.540 1.00 94.50 140 PHE A C 1
ATOM 1110 O O . PHE A 1 140 ? -9.169 -4.162 12.454 1.00 94.50 140 PHE A O 1
ATOM 1117 N N . LYS A 1 141 ? -9.178 -4.295 14.680 1.00 92.06 141 LYS A N 1
ATOM 1118 C CA . LYS A 1 141 ? -9.104 -5.774 14.767 1.00 92.06 141 LYS A CA 1
ATOM 1119 C C . LYS A 1 141 ? -10.080 -6.585 13.894 1.00 92.06 141 LYS A C 1
ATOM 1121 O O . LYS A 1 141 ? -9.899 -7.782 13.718 1.00 92.06 141 LYS A O 1
ATOM 1126 N N . LYS A 1 142 ? -11.165 -5.973 13.401 1.00 92.25 142 LYS A N 1
ATOM 1127 C CA . LYS A 1 142 ? -12.152 -6.626 12.514 1.00 92.25 142 LYS A CA 1
ATOM 1128 C C . LYS A 1 142 ? -11.827 -6.481 11.022 1.00 92.25 142 LYS A C 1
ATOM 1130 O O . LYS A 1 142 ? -12.534 -7.061 10.203 1.00 92.25 142 LYS A O 1
ATOM 1135 N N . ARG A 1 143 ? -10.832 -5.667 10.673 1.00 94.12 143 ARG A N 1
ATOM 1136 C CA . ARG A 1 143 ? -10.369 -5.443 9.302 1.00 94.12 143 ARG A CA 1
ATOM 1137 C C . ARG A 1 143 ? -9.117 -6.264 9.059 1.00 94.12 143 ARG A C 1
ATOM 1139 O O . ARG A 1 143 ? -8.345 -6.477 9.990 1.00 94.12 143 ARG A O 1
ATOM 1146 N N . THR A 1 144 ? -8.910 -6.689 7.823 1.00 94.12 144 THR A N 1
ATOM 1147 C CA . THR A 1 144 ? -7.637 -7.275 7.403 1.00 94.12 144 THR A CA 1
ATOM 1148 C C . THR A 1 144 ? -6.582 -6.177 7.304 1.00 94.12 144 THR A C 1
ATOM 1150 O O . THR A 1 144 ? -6.848 -5.151 6.677 1.00 94.12 144 THR A O 1
ATOM 1153 N N . LEU A 1 145 ? -5.414 -6.386 7.910 1.00 94.56 145 LEU A N 1
ATOM 1154 C CA . LEU A 1 145 ? -4.263 -5.502 7.722 1.00 94.56 145 LEU A CA 1
ATOM 1155 C C . LEU A 1 145 ? -3.699 -5.696 6.311 1.00 94.56 145 LEU A C 1
ATOM 1157 O O . LEU A 1 145 ? -3.519 -6.830 5.877 1.00 94.56 145 LEU A O 1
ATOM 1161 N N . LEU A 1 146 ? -3.432 -4.606 5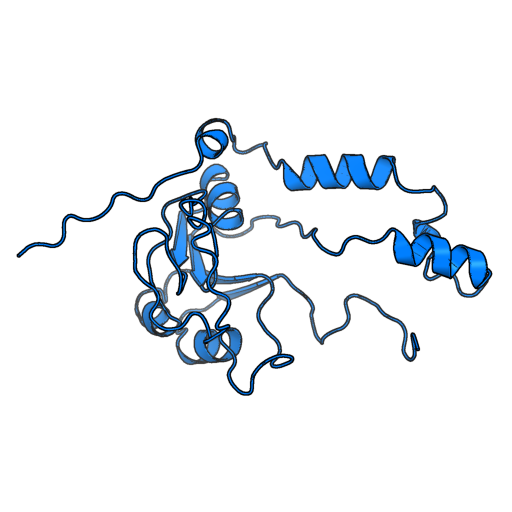.606 1.00 93.06 146 LEU A N 1
ATOM 1162 C CA . LEU A 1 146 ? -2.703 -4.568 4.347 1.00 93.06 146 LEU A CA 1
ATOM 1163 C C . LEU A 1 146 ? -1.359 -3.880 4.580 1.00 93.06 146 LEU A C 1
ATOM 1165 O O . LEU A 1 146 ? -1.333 -2.719 4.975 1.00 93.06 146 LEU A O 1
ATOM 1169 N N . LEU A 1 147 ? -0.276 -4.601 4.305 1.00 90.44 147 LEU A N 1
ATOM 1170 C CA . LEU A 1 147 ? 1.083 -4.079 4.218 1.00 90.44 147 LEU A CA 1
ATOM 1171 C C . LEU A 1 147 ? 1.505 -4.149 2.749 1.00 90.44 147 LEU A C 1
ATOM 1173 O O . LEU A 1 147 ? 1.541 -5.239 2.170 1.00 90.44 147 LEU A O 1
ATOM 1177 N N . CYS A 1 148 ? 1.744 -2.994 2.132 1.00 87.94 148 CYS A N 1
ATOM 1178 C CA . CYS A 1 148 ? 2.123 -2.883 0.727 1.00 87.94 148 CYS A CA 1
ATOM 1179 C C . CYS A 1 148 ? 3.505 -2.246 0.616 1.00 87.94 148 CYS A C 1
ATOM 1181 O O . CYS A 1 148 ? 3.659 -1.094 0.991 1.00 87.94 148 CYS A O 1
ATOM 1183 N N . TYR A 1 149 ? 4.465 -3.000 0.082 1.00 83.56 149 TYR A N 1
ATOM 1184 C CA . TYR A 1 149 ? 5.900 -2.736 0.175 1.00 83.56 149 TYR A CA 1
ATOM 1185 C C . TYR A 1 149 ? 6.300 -2.342 1.604 1.00 83.56 149 TYR A C 1
ATOM 1187 O O . TYR A 1 149 ? 6.733 -1.214 1.821 1.00 83.56 149 TYR A O 1
ATOM 1195 N N . PRO A 1 150 ? 6.072 -3.230 2.595 1.00 82.62 150 PRO A N 1
ATOM 1196 C CA . PRO A 1 150 ? 6.597 -2.992 3.931 1.00 82.62 150 PRO A CA 1
ATOM 1197 C C . PRO A 1 150 ? 8.116 -2.836 3.880 1.00 82.62 150 PRO A C 1
ATOM 1199 O O . PRO A 1 150 ? 8.776 -3.502 3.085 1.00 82.62 150 PRO A O 1
ATOM 1202 N N . ASP A 1 151 ? 8.630 -1.978 4.750 1.00 83.38 151 ASP A N 1
ATOM 1203 C CA . ASP A 1 151 ? 10.05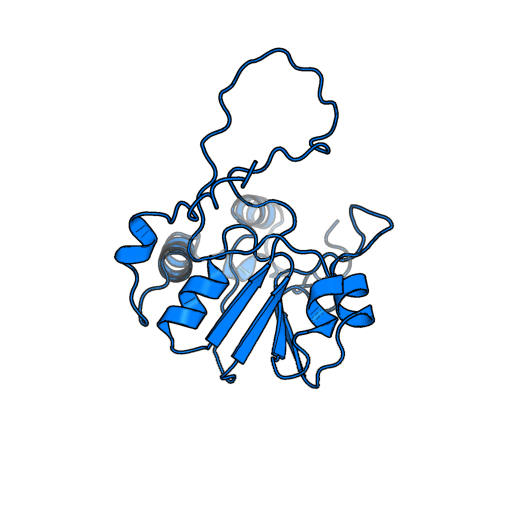6 -1.818 4.990 1.00 83.38 151 ASP A CA 1
ATOM 1204 C C . ASP A 1 151 ? 10.674 -3.101 5.576 1.00 83.38 151 ASP A C 1
ATOM 1206 O O . ASP A 1 151 ? 10.002 -3.898 6.241 1.00 83.38 151 ASP A O 1
ATOM 1210 N N . ASP A 1 152 ? 11.962 -3.298 5.321 1.00 73.12 152 ASP A N 1
ATOM 1211 C CA . ASP A 1 152 ? 12.737 -4.487 5.677 1.00 73.12 152 ASP A CA 1
ATOM 1212 C C . ASP A 1 152 ? 14.019 -4.156 6.461 1.00 73.12 152 ASP A C 1
ATOM 1214 O O . ASP A 1 152 ? 14.938 -4.974 6.524 1.00 73.12 152 ASP A O 1
ATOM 1218 N N . TYR A 1 153 ? 14.027 -3.003 7.143 1.00 78.69 153 TYR A N 1
ATOM 1219 C CA . TYR A 1 153 ? 15.148 -2.464 7.926 1.00 78.69 153 TYR A CA 1
ATOM 1220 C C . TYR A 1 153 ? 16.381 -2.044 7.107 1.00 78.69 153 TYR A C 1
ATOM 1222 O O . TYR A 1 153 ? 17.433 -1.799 7.696 1.00 78.69 153 TYR A O 1
ATOM 1230 N N . GLU A 1 154 ? 16.296 -1.948 5.776 1.00 68.81 154 GLU A N 1
ATOM 1231 C CA . GLU A 1 154 ? 17.445 -1.530 4.957 1.00 68.81 154 GLU A CA 1
ATOM 1232 C C . GLU A 1 154 ? 17.939 -0.115 5.307 1.00 68.81 154 GLU A C 1
ATOM 1234 O O . GLU A 1 154 ? 19.146 0.101 5.442 1.00 68.81 154 GLU A O 1
ATOM 1239 N N . ASP A 1 155 ? 17.011 0.815 5.544 1.00 72.69 155 ASP A N 1
ATOM 1240 C CA . ASP A 1 155 ? 17.317 2.232 5.778 1.00 72.69 155 ASP A CA 1
ATOM 1241 C C . ASP A 1 155 ? 17.221 2.667 7.257 1.00 72.69 155 ASP A C 1
ATOM 1243 O O . ASP A 1 155 ? 17.537 3.812 7.587 1.00 72.69 155 ASP A O 1
ATOM 1247 N N . SER A 1 156 ? 16.771 1.795 8.170 1.00 80.69 156 SER A N 1
ATOM 1248 C CA . SER A 1 156 ? 16.501 2.151 9.575 1.00 80.69 156 SER A CA 1
ATOM 1249 C C . SER A 1 156 ? 16.590 0.958 10.534 1.00 80.69 156 SER A C 1
ATOM 1251 O O . SER A 1 156 ? 16.255 -0.170 10.181 1.00 80.69 156 SER A O 1
ATOM 1253 N N . GLU A 1 157 ? 16.981 1.216 11.790 1.00 83.19 157 GLU A N 1
ATOM 1254 C CA . GLU A 1 157 ? 16.901 0.230 12.885 1.00 83.19 157 GLU A CA 1
ATOM 1255 C C . GLU A 1 157 ? 15.455 -0.019 13.361 1.00 83.19 157 GLU A C 1
ATOM 1257 O O . GLU A 1 157 ? 15.190 -0.994 14.067 1.00 83.19 157 GLU A O 1
ATOM 1262 N N . GLU A 1 158 ? 14.515 0.847 12.979 1.00 86.12 158 GLU A N 1
ATOM 1263 C CA . GLU A 1 158 ? 13.092 0.732 13.294 1.00 86.12 158 GLU A CA 1
ATOM 1264 C C . GLU A 1 158 ? 12.296 0.294 12.065 1.00 86.12 158 GLU A C 1
ATOM 1266 O O . GLU A 1 158 ? 12.523 0.807 10.970 1.00 86.12 158 GLU A O 1
ATOM 1271 N N . SER A 1 159 ? 11.313 -0.595 12.267 1.00 89.31 159 SER A N 1
ATOM 1272 C CA . SER A 1 159 ? 10.418 -1.038 11.196 1.00 89.31 159 SER A CA 1
ATOM 1273 C C . SER A 1 159 ? 8.958 -0.675 11.432 1.00 89.31 159 SER A C 1
ATOM 1275 O O . SER A 1 159 ? 8.335 -1.094 12.417 1.00 89.31 159 SER A O 1
ATOM 1277 N N . MET A 1 160 ? 8.369 0.052 10.478 1.00 90.38 160 MET A N 1
ATOM 1278 C CA . MET A 1 160 ? 6.943 0.390 10.494 1.00 90.38 160 MET A CA 1
ATOM 1279 C C . MET A 1 160 ? 6.091 -0.868 10.301 1.00 90.38 160 MET A C 1
ATOM 1281 O O . MET A 1 160 ? 5.072 -1.043 10.981 1.00 90.38 160 MET A O 1
ATOM 1285 N N . ALA A 1 161 ? 6.531 -1.782 9.439 1.00 90.31 161 ALA A N 1
ATOM 1286 C CA . ALA A 1 161 ? 5.896 -3.074 9.235 1.00 90.31 161 ALA A CA 1
ATOM 1287 C C . ALA A 1 161 ? 5.905 -3.939 10.505 1.00 90.31 161 ALA A C 1
ATOM 1289 O O . ALA A 1 161 ? 4.862 -4.493 10.877 1.00 90.31 161 ALA A O 1
ATOM 1290 N N . GLU A 1 162 ? 7.034 -4.025 11.216 1.00 92.00 162 GLU A N 1
ATOM 1291 C CA . GLU A 1 162 ? 7.107 -4.752 12.489 1.00 92.00 162 GLU A CA 1
ATOM 1292 C C . GLU A 1 162 ? 6.211 -4.104 13.551 1.00 92.00 162 GLU A C 1
ATOM 1294 O O . GLU A 1 162 ? 5.409 -4.786 14.201 1.00 92.00 162 GLU A O 1
ATOM 1299 N N . ALA A 1 163 ? 6.263 -2.777 13.682 1.00 94.44 163 ALA A N 1
ATOM 1300 C CA . ALA A 1 163 ? 5.397 -2.033 14.588 1.00 94.44 163 ALA A CA 1
ATOM 1301 C C . ALA A 1 163 ? 3.906 -2.265 14.278 1.00 94.44 163 ALA A C 1
ATOM 1303 O O . ALA A 1 163 ? 3.092 -2.402 15.201 1.00 94.44 163 ALA A O 1
ATOM 1304 N N . CYS A 1 164 ? 3.532 -2.385 12.999 1.00 95.69 164 CYS A N 1
ATOM 1305 C CA . CYS A 1 164 ? 2.181 -2.761 12.592 1.00 95.69 164 CYS A CA 1
ATOM 1306 C C . CYS A 1 164 ? 1.796 -4.152 13.092 1.00 95.69 164 CYS A C 1
ATOM 1308 O O . CYS A 1 164 ? 0.716 -4.315 13.661 1.00 95.69 164 CYS A O 1
ATOM 1310 N N . LEU A 1 165 ? 2.666 -5.149 12.923 1.00 94.44 165 LEU A N 1
ATOM 1311 C CA . LEU A 1 165 ? 2.412 -6.513 13.396 1.00 94.44 165 LEU A CA 1
ATOM 1312 C C . LEU A 1 165 ? 2.296 -6.579 14.924 1.00 94.44 165 LEU A C 1
ATOM 1314 O O . LEU A 1 165 ? 1.419 -7.274 15.435 1.00 94.44 165 LEU A O 1
ATOM 1318 N N . ASN A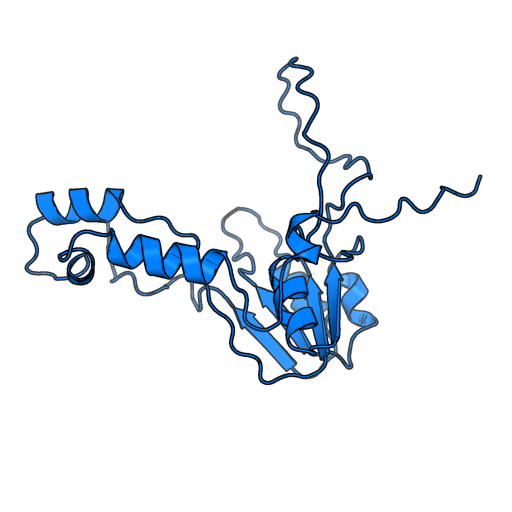 1 166 ? 3.109 -5.805 15.646 1.00 95.69 166 ASN A N 1
ATOM 1319 C CA . ASN A 1 166 ? 3.069 -5.723 17.107 1.00 95.69 166 ASN A CA 1
ATOM 1320 C C . ASN A 1 166 ? 1.777 -5.071 17.638 1.00 95.69 166 ASN A C 1
ATOM 1322 O O . ASN A 1 166 ? 1.272 -5.461 18.693 1.00 95.69 166 ASN A O 1
ATOM 1326 N N . ASN A 1 167 ? 1.212 -4.100 16.911 1.00 96.75 167 ASN A N 1
ATOM 1327 C CA . ASN A 1 167 ? -0.023 -3.405 17.297 1.00 96.75 167 ASN A CA 1
ATOM 1328 C C . ASN A 1 167 ? -1.305 -4.061 16.749 1.00 96.75 167 ASN A C 1
ATOM 1330 O O . ASN A 1 167 ? -2.411 -3.813 17.253 1.00 96.75 167 ASN A O 1
ATOM 1334 N N . TYR A 1 168 ? -1.196 -4.889 15.709 1.00 96.81 168 TYR A N 1
ATOM 1335 C CA . TYR A 1 168 ? -2.340 -5.522 15.067 1.00 96.81 168 TYR A CA 1
ATOM 1336 C C . TYR A 1 168 ? -2.866 -6.710 15.877 1.00 96.81 168 TYR A C 1
ATOM 1338 O O . TYR A 1 168 ? -2.160 -7.655 16.205 1.00 96.81 168 TYR A O 1
ATOM 1346 N N . THR A 1 169 ? -4.166 -6.682 16.167 1.00 94.94 169 THR A N 1
ATOM 1347 C CA . THR A 1 169 ? -4.856 -7.723 16.954 1.00 94.94 169 THR A CA 1
ATOM 1348 C C . THR A 1 169 ? -5.967 -8.423 16.171 1.00 94.94 169 THR A C 1
ATOM 1350 O O . THR A 1 169 ? -6.848 -9.057 16.758 1.00 94.94 169 THR A O 1
ATOM 1353 N N . GLY A 1 170 ? -5.980 -8.254 14.846 1.00 91.75 170 GLY A N 1
ATOM 1354 C CA . GLY A 1 170 ? -6.913 -8.949 13.966 1.00 91.75 170 GLY A CA 1
ATOM 1355 C C . GLY A 1 170 ? -6.396 -10.314 13.515 1.00 91.75 170 GLY A C 1
ATOM 1356 O O . GLY A 1 170 ? -5.416 -10.836 14.035 1.00 91.75 170 GLY A O 1
ATOM 1357 N N . GLU A 1 171 ? -7.106 -10.916 12.564 1.00 92.00 171 GLU A N 1
ATOM 1358 C CA . GLU A 1 171 ? -6.902 -12.322 12.183 1.00 92.00 171 GLU A CA 1
ATOM 1359 C C . GLU A 1 171 ? -6.084 -12.493 10.898 1.00 92.00 171 GLU A C 1
ATOM 1361 O O . GLU A 1 171 ? -5.389 -13.492 10.738 1.00 92.00 171 GLU A O 1
ATOM 1366 N N . TYR A 1 172 ? -6.157 -11.528 9.978 1.00 91.38 172 TYR A N 1
ATOM 1367 C CA . TYR A 1 172 ? -5.603 -11.674 8.634 1.00 91.38 172 TYR A CA 1
ATOM 1368 C C . TYR A 1 172 ? -4.689 -10.505 8.287 1.00 91.38 172 TYR A C 1
ATOM 1370 O O . TYR A 1 172 ? -5.046 -9.348 8.508 1.00 91.38 172 TYR A O 1
ATOM 1378 N N . VAL A 1 173 ? -3.560 -10.824 7.660 1.00 90.56 173 VAL A N 1
ATOM 1379 C CA . VAL A 1 173 ? -2.629 -9.862 7.066 1.00 90.56 173 VAL A CA 1
ATOM 1380 C C . VAL A 1 173 ? -2.505 -10.173 5.575 1.00 90.56 173 VAL A C 1
ATOM 1382 O O . VAL A 1 173 ? -2.353 -11.332 5.186 1.00 90.56 173 VAL A O 1
ATOM 1385 N N . ILE A 1 174 ? -2.599 -9.146 4.737 1.00 88.00 174 ILE A N 1
ATOM 1386 C CA . ILE A 1 174 ? -2.206 -9.170 3.332 1.00 88.00 174 ILE A CA 1
ATOM 1387 C C . ILE A 1 174 ? -0.843 -8.500 3.258 1.00 88.00 174 ILE A C 1
ATOM 1389 O O . ILE A 1 174 ? -0.698 -7.352 3.665 1.00 88.00 174 ILE A O 1
ATOM 1393 N N . HIS A 1 175 ? 0.117 -9.211 2.691 1.00 85.25 175 HIS A N 1
ATOM 1394 C CA . HIS A 1 175 ? 1.432 -8.690 2.369 1.00 85.25 175 HIS A CA 1
ATOM 1395 C C . HIS A 1 175 ? 1.558 -8.587 0.847 1.00 85.25 175 HIS A C 1
ATOM 1397 O O . HIS A 1 175 ? 1.339 -9.574 0.139 1.00 85.25 175 HIS A O 1
ATOM 1403 N N . ILE A 1 176 ? 1.895 -7.405 0.344 1.00 82.06 176 ILE A N 1
ATOM 1404 C CA . ILE A 1 176 ? 2.283 -7.161 -1.048 1.00 82.06 176 ILE A CA 1
ATOM 1405 C C . ILE A 1 176 ? 3.681 -6.577 -0.994 1.00 82.06 176 ILE A C 1
ATOM 1407 O O . ILE A 1 176 ? 3.889 -5.622 -0.267 1.00 82.06 176 ILE A O 1
ATOM 1411 N N . GLY A 1 177 ? 4.615 -7.116 -1.756 1.00 76.00 177 GLY A N 1
ATOM 1412 C CA . GLY A 1 177 ? 6.015 -6.720 -1.698 1.00 76.00 177 GLY A CA 1
ATOM 1413 C C . GLY A 1 177 ? 6.884 -7.957 -1.806 1.00 76.00 177 GLY A C 1
ATOM 1414 O O . GLY A 1 177 ? 6.390 -9.046 -2.132 1.00 76.00 177 GLY A O 1
ATOM 1415 N N . GLU A 1 178 ? 8.160 -7.795 -1.510 1.00 69.25 178 GLU A N 1
ATOM 1416 C CA . GLU A 1 178 ? 9.116 -8.885 -1.607 1.00 69.25 178 GLU A CA 1
ATOM 1417 C C . GLU A 1 178 ? 8.965 -9.839 -0.425 1.00 69.25 178 GLU A C 1
ATOM 1419 O O . GLU A 1 178 ? 8.874 -9.425 0.727 1.00 69.25 178 GLU A O 1
ATOM 1424 N N . LEU A 1 179 ? 8.923 -11.142 -0.695 1.00 51.09 179 LEU A N 1
ATOM 1425 C CA . LEU A 1 179 ? 8.988 -12.141 0.363 1.00 51.09 179 LEU A CA 1
ATOM 1426 C C . LEU A 1 179 ? 10.438 -12.625 0.444 1.00 51.09 179 LEU A C 1
ATOM 1428 O O . LEU A 1 179 ? 10.883 -13.337 -0.454 1.00 51.09 179 LEU A O 1
ATOM 1432 N N . PHE A 1 180 ? 11.138 -12.254 1.521 1.00 52.44 180 PHE A N 1
ATOM 1433 C CA . PHE A 1 180 ? 12.557 -12.557 1.778 1.00 52.44 180 PHE A CA 1
ATOM 1434 C C . PHE A 1 180 ? 13.583 -11.765 0.937 1.00 52.44 180 PHE A C 1
ATOM 1436 O O . PHE A 1 180 ? 14.617 -12.336 0.610 1.00 52.44 180 PHE A O 1
ATOM 1443 N N . GLY A 1 181 ? 13.321 -10.500 0.572 1.00 50.59 181 GLY A N 1
ATOM 1444 C CA . GLY A 1 181 ? 14.296 -9.644 -0.148 1.00 50.59 181 GLY A CA 1
ATOM 1445 C C . GLY A 1 181 ? 14.709 -10.167 -1.531 1.00 50.59 181 GLY A C 1
ATOM 1446 O O . GLY A 1 181 ? 15.769 -9.840 -2.058 1.00 50.59 181 GLY A O 1
ATOM 1447 N N . HIS A 1 182 ? 13.915 -11.085 -2.085 1.00 46.16 182 HIS A N 1
ATOM 1448 C CA . HIS A 1 182 ? 14.183 -11.713 -3.365 1.00 46.16 182 HIS A CA 1
ATOM 1449 C C . HIS A 1 182 ? 12.896 -11.781 -4.179 1.00 46.16 182 HIS A C 1
ATOM 1451 O O . HIS A 1 182 ? 12.273 -12.843 -4.314 1.00 46.16 182 HIS A O 1
ATOM 1457 N N . THR A 1 183 ? 12.547 -10.689 -4.851 1.00 48.50 183 THR A N 1
ATOM 1458 C CA . THR A 1 183 ? 11.887 -10.828 -6.154 1.00 48.50 183 THR A CA 1
ATOM 1459 C C . THR A 1 183 ? 12.889 -11.445 -7.147 1.00 48.50 183 THR A C 1
ATOM 1461 O O . THR A 1 183 ? 13.449 -10.756 -7.979 1.00 48.50 183 THR A O 1
ATOM 1464 N N . LEU A 1 184 ? 13.163 -12.756 -7.022 1.00 39.72 184 LEU A N 1
ATOM 1465 C CA . LEU A 1 184 ? 14.011 -13.577 -7.910 1.00 39.72 184 LEU A CA 1
ATOM 1466 C C . LEU A 1 184 ? 15.229 -12.851 -8.529 1.00 39.72 184 LEU A C 1
ATOM 1468 O O . LEU A 1 184 ? 15.344 -12.749 -9.747 1.00 39.72 184 LEU A O 1
ATOM 1472 N N . CYS A 1 185 ? 16.194 -12.460 -7.702 1.00 37.81 185 CYS A N 1
ATOM 1473 C CA . CYS A 1 185 ? 17.582 -12.356 -8.154 1.00 37.81 185 CYS A CA 1
ATOM 1474 C C . CYS A 1 185 ? 18.282 -13.681 -7.823 1.00 37.81 185 CYS A C 1
ATOM 1476 O O . CYS A 1 185 ? 18.152 -14.193 -6.708 1.00 37.81 185 CYS A O 1
ATOM 1478 N N . LEU A 1 186 ? 18.969 -14.281 -8.801 1.00 39.19 186 LEU A N 1
ATOM 1479 C CA . LEU A 1 186 ? 19.834 -15.438 -8.551 1.00 39.19 186 LEU A CA 1
ATOM 1480 C C . LEU A 1 186 ? 20.910 -15.068 -7.510 1.00 39.19 186 LEU A C 1
ATOM 1482 O O . LEU A 1 186 ? 21.255 -13.892 -7.397 1.00 39.19 186 LEU A O 1
ATOM 1486 N N . PRO A 1 187 ? 21.452 -16.040 -6.752 1.00 35.62 187 PRO A N 1
ATOM 1487 C CA . PRO A 1 187 ? 22.587 -15.781 -5.873 1.00 35.62 187 PRO A CA 1
ATOM 1488 C C . PRO A 1 187 ? 23.762 -15.224 -6.691 1.00 35.62 187 PRO A C 1
ATOM 1490 O O . PRO A 1 187 ? 24.133 -15.839 -7.688 1.00 35.62 187 PRO A O 1
ATOM 1493 N N . GLU A 1 188 ? 24.333 -14.106 -6.236 1.00 34.53 188 GLU A N 1
ATOM 1494 C CA . GLU A 1 188 ? 25.449 -13.361 -6.859 1.00 34.53 188 GLU A CA 1
ATOM 1495 C C . GLU A 1 188 ? 25.120 -12.620 -8.176 1.00 34.53 188 GLU A C 1
ATOM 1497 O O . GLU A 1 188 ? 25.624 -12.981 -9.237 1.00 34.53 188 GLU A O 1
ATOM 1502 N N . PRO A 1 189 ? 24.310 -11.544 -8.135 1.00 38.81 189 PRO A N 1
ATOM 1503 C CA . PRO A 1 189 ? 24.152 -10.621 -9.262 1.00 38.81 189 PRO A CA 1
ATOM 1504 C C . PRO A 1 189 ? 25.244 -9.528 -9.333 1.00 38.81 189 PRO A C 1
ATOM 1506 O O . PRO A 1 189 ? 25.076 -8.568 -10.082 1.00 38.81 189 PRO A O 1
ATOM 1509 N N . TRP A 1 190 ? 26.330 -9.646 -8.556 1.00 43.25 190 TRP A N 1
ATOM 1510 C CA . TRP A 1 190 ? 27.455 -8.700 -8.501 1.00 43.25 190 TRP A CA 1
ATOM 1511 C C . TRP A 1 190 ? 28.776 -9.336 -8.932 1.00 43.25 190 TRP A C 1
ATOM 1513 O O . TRP A 1 190 ? 29.080 -10.459 -8.467 1.00 43.25 190 TRP A O 1
#

Radius of gyration: 19.79 Å; chains: 1; bounding box: 44×46×46 Å

Organism: Aphanomyces astaci (NCBI:txid112090)

Secondary structure (DSSP, 8-state):
---------B-GGGGG--TT--HHHHHHHHHHHHS-GGGGGTT-TTS-HHHHHHHHTT------------SEEEEES-TT-HHHHHHHHTT-EEEEEESS-TTS--TTS---------------BSS-EEE--GGGGGG-TTSEEEEES---SSS-SS-HHHHHHHH--SS-EEEES-SSS-SSPPS---

InterPro domains:
  IPR029063 S-adenosyl-L-methionine-dependent methyltransferase superfamily [SSF53335] (41-99)

pLDDT: mean 75.02, std 19.41, range [34.16, 96.81]